Protein AF-A0A4S8P913-F1 (afdb_monomer)

Radius of gyration: 32.89 Å; Cα contacts (8 Å, |Δi|>4): 100; chains: 1; bounding box: 94×76×90 Å

Sequence (212 aa):
MTMKDAIETSTIAFAAIVAIVLVFAAVLGLLSAVETKRRRKARAKKDAEAWTELLGNQLHIAPFSVGDTEAAAALDRARKLHHGAVEKLKTAKKTKQYTRIRTYALAGLHNLNIMRRRLGKAPGPQGPIPFNTATPGKASKRDDNVRDAATGPSTGLPFLPERTKGATRPSRPLHRARRNSAACGFGDSRSKTHIDSHTMIAPQNAGQKPST

pLDDT: mean 73.96, std 21.45, range [34.69, 97.31]

Mean predicted aligned error: 18.95 Å

Organism: NCBI:txid2126555

Secondary structure (DSSP, 8-state):
--HHHHHHHHHHHHHHHHHHHHHHHHHHHHHHHHHHHHHHHHHHHHHHHHHHHHHHHHHHHS-S--SSHHHHHHHHHHHHHHHHHHHHHHH--SHHHHHHHHHHHHHHHHHHHHHHHHTTPPP---PPPTTT---TT---------------------PPPP--------------------------------------------------

Foldseek 3Di:
DDPVVVVVVVVVVVVVVVVVVVVVVVVVVVVVVVVVQVVLQVVLLVQLVVLLVVLVVLLVPDDPADPDPLLRVLNVLLVVLSVVLVVLSVVDDHSVSSVVSNVSSLSSLVSNQVSCVVVVHHRPPSDDGPDDDDDPPDPDDPPPDDDDDDPDDDDDDDDDDDDDDDDDDDDDDDDDDDDDDDDDDDDDDDDDDDDPPPDDDDDDDDDDDDDD

Nearest PDB structures (foldseek):
  7wld-assembly1_S  TM=4.613E-01  e=1.567E+00  Homo sapiens

Structure (mmCIF, N/CA/C/O backbone):
data_AF-A0A4S8P913-F1
#
_entry.id   AF-A0A4S8P913-F1
#
loop_
_atom_site.group_PDB
_atom_site.id
_atom_site.type_symbol
_atom_site.label_atom_id
_atom_site.label_alt_id
_atom_site.label_comp_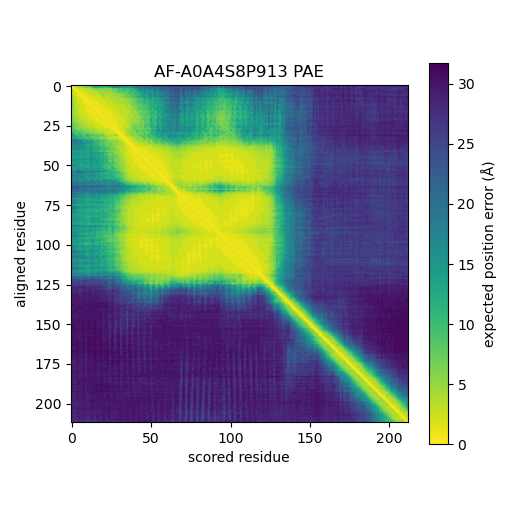id
_atom_site.label_asym_id
_atom_site.label_entity_id
_atom_site.label_seq_id
_atom_site.pdbx_PDB_ins_code
_atom_site.Cartn_x
_atom_site.Cartn_y
_atom_site.Cartn_z
_atom_site.occupancy
_atom_site.B_iso_or_equiv
_atom_site.auth_seq_id
_atom_site.auth_comp_id
_atom_site.auth_asym_id
_atom_site.auth_atom_id
_atom_site.pdbx_PDB_model_num
ATOM 1 N N . MET A 1 1 ? 43.931 -10.991 -55.157 1.00 60.75 1 MET A N 1
ATOM 2 C CA . MET A 1 1 ? 43.493 -10.804 -53.761 1.00 60.75 1 MET A CA 1
ATOM 3 C C . MET A 1 1 ? 44.737 -10.508 -52.953 1.00 60.75 1 MET A C 1
ATOM 5 O O . MET A 1 1 ? 45.583 -11.382 -52.804 1.00 60.75 1 MET A O 1
ATOM 9 N N . THR A 1 2 ? 44.944 -9.240 -52.616 1.00 80.25 2 THR A N 1
ATOM 10 C CA . THR A 1 2 ? 46.166 -8.809 -51.935 1.00 80.25 2 THR A CA 1
ATOM 11 C C . THR A 1 2 ? 45.994 -9.005 -50.432 1.00 80.25 2 THR A C 1
ATOM 13 O O . THR A 1 2 ? 44.882 -8.968 -49.915 1.00 80.25 2 THR A O 1
ATOM 16 N N . MET A 1 3 ? 47.087 -9.236 -49.707 1.00 81.12 3 MET A N 1
ATOM 17 C CA . MET A 1 3 ? 47.057 -9.495 -48.258 1.00 81.12 3 MET A CA 1
ATOM 18 C C . MET A 1 3 ? 46.353 -8.377 -47.457 1.00 81.12 3 MET A C 1
ATOM 20 O O . MET A 1 3 ? 45.844 -8.619 -46.369 1.00 81.12 3 MET A O 1
ATOM 24 N N . LYS A 1 4 ? 46.284 -7.165 -48.023 1.00 81.88 4 LYS A N 1
ATOM 25 C CA . LYS A 1 4 ? 45.601 -5.997 -47.457 1.00 81.88 4 LYS A CA 1
ATOM 26 C C . LYS A 1 4 ? 44.072 -6.134 -47.500 1.00 81.88 4 LYS A C 1
ATOM 28 O O . LYS A 1 4 ? 43.427 -5.872 -46.490 1.00 81.88 4 LYS A O 1
ATOM 33 N N . ASP A 1 5 ? 43.518 -6.673 -48.589 1.00 84.88 5 ASP A N 1
ATOM 34 C CA . ASP A 1 5 ? 42.068 -6.893 -48.750 1.00 84.88 5 ASP A CA 1
ATOM 35 C C . ASP A 1 5 ? 41.519 -7.858 -47.678 1.00 84.88 5 ASP A C 1
ATOM 37 O O . ASP A 1 5 ? 40.399 -7.711 -47.183 1.00 84.88 5 ASP A O 1
ATOM 41 N N . ALA A 1 6 ? 42.329 -8.843 -47.270 1.00 82.88 6 ALA A N 1
ATOM 42 C CA . ALA A 1 6 ? 41.969 -9.806 -46.228 1.00 82.88 6 ALA A CA 1
ATOM 43 C C . ALA A 1 6 ? 41.935 -9.183 -44.814 1.00 82.88 6 ALA A C 1
ATOM 45 O O . ALA A 1 6 ? 41.110 -9.570 -43.979 1.00 82.88 6 ALA A O 1
ATOM 46 N N . ILE A 1 7 ? 42.795 -8.197 -44.537 1.00 87.50 7 ILE A N 1
ATOM 47 C CA . ILE A 1 7 ? 42.838 -7.491 -43.245 1.00 87.50 7 ILE A CA 1
ATOM 48 C C . ILE A 1 7 ? 41.648 -6.528 -43.126 1.00 87.50 7 ILE A C 1
ATOM 50 O O . ILE A 1 7 ? 40.979 -6.486 -42.093 1.00 87.50 7 ILE A O 1
ATOM 54 N N . GLU A 1 8 ? 41.313 -5.806 -44.195 1.00 86.69 8 GLU A N 1
ATOM 55 C CA . GLU A 1 8 ? 40.143 -4.918 -44.207 1.00 86.69 8 GLU A CA 1
ATOM 56 C C . GLU A 1 8 ? 38.834 -5.707 -44.067 1.00 86.69 8 GLU A C 1
ATOM 58 O O . GLU A 1 8 ? 37.976 -5.370 -43.252 1.00 86.69 8 GLU A O 1
ATOM 63 N N . THR A 1 9 ? 38.711 -6.836 -44.767 1.00 91.62 9 THR A N 1
ATOM 64 C CA . THR A 1 9 ? 37.499 -7.665 -44.688 1.00 91.62 9 THR A CA 1
ATOM 65 C C . THR A 1 9 ? 37.305 -8.272 -43.291 1.00 91.62 9 THR A C 1
ATOM 67 O O . THR A 1 9 ? 36.193 -8.270 -42.759 1.00 91.62 9 THR A O 1
ATOM 70 N N . SER A 1 10 ? 38.377 -8.763 -42.658 1.00 89.50 10 SER A N 1
ATOM 71 C CA . SER A 1 10 ? 38.303 -9.363 -41.316 1.00 89.50 10 SER A CA 1
ATOM 72 C C . SER A 1 10 ? 38.026 -8.336 -40.215 1.00 89.50 10 SER A C 1
ATOM 74 O O . SER A 1 10 ? 37.267 -8.628 -39.288 1.00 89.50 10 SER A O 1
ATOM 76 N N . THR A 1 11 ? 38.564 -7.119 -40.331 1.00 93.81 11 THR A N 1
ATOM 77 C CA . THR A 1 11 ? 38.286 -6.034 -39.374 1.00 93.81 11 THR A CA 1
ATOM 78 C C . THR A 1 11 ? 36.842 -5.545 -39.471 1.00 93.81 11 THR A C 1
ATOM 80 O O . THR A 1 11 ? 36.193 -5.390 -38.434 1.00 93.81 11 THR A O 1
ATOM 83 N N . ILE A 1 12 ? 36.294 -5.395 -40.683 1.00 94.50 12 ILE A N 1
ATOM 84 C CA . ILE A 1 12 ? 34.878 -5.045 -40.888 1.00 94.50 12 ILE A CA 1
ATOM 85 C C . ILE A 1 12 ? 33.961 -6.144 -40.336 1.00 94.50 12 ILE A C 1
ATOM 87 O O . ILE A 1 12 ? 33.011 -5.843 -39.610 1.00 94.50 12 ILE A O 1
ATOM 91 N N . ALA A 1 13 ? 34.254 -7.417 -40.621 1.00 93.88 13 ALA A N 1
ATOM 92 C CA . ALA A 1 13 ? 33.458 -8.537 -40.120 1.00 93.88 13 ALA A CA 1
ATOM 93 C C . ALA A 1 13 ? 33.476 -8.614 -38.584 1.00 93.88 13 ALA A C 1
ATOM 95 O O . ALA A 1 13 ? 32.428 -8.776 -37.955 1.00 93.88 13 ALA A O 1
ATOM 96 N N . PHE A 1 14 ? 34.647 -8.439 -37.965 1.00 95.38 14 PHE A N 1
ATOM 97 C CA . PHE A 1 14 ? 34.767 -8.414 -36.510 1.00 95.38 14 PHE A CA 1
ATOM 98 C C . PHE A 1 14 ? 34.000 -7.236 -35.897 1.00 95.38 14 PHE A C 1
ATOM 100 O O . PHE A 1 14 ? 33.229 -7.427 -34.955 1.00 95.38 14 PHE A O 1
ATOM 107 N N . ALA A 1 15 ? 34.143 -6.034 -36.464 1.00 95.38 15 ALA A N 1
ATOM 108 C CA . ALA A 1 15 ? 33.415 -4.852 -36.012 1.00 95.38 15 ALA A CA 1
ATOM 109 C C . ALA A 1 15 ? 31.892 -5.046 -36.106 1.00 95.38 15 ALA A C 1
ATOM 111 O O . ALA A 1 15 ? 31.170 -4.692 -35.171 1.00 95.38 15 ALA A O 1
ATOM 112 N N . ALA A 1 16 ? 31.401 -5.667 -37.183 1.00 96.62 16 ALA A N 1
ATOM 113 C CA . ALA A 1 16 ? 29.984 -5.976 -37.353 1.00 96.62 16 ALA A CA 1
ATOM 114 C C . ALA A 1 16 ? 29.470 -6.949 -36.279 1.00 96.62 16 ALA A C 1
ATOM 116 O O . ALA A 1 16 ? 28.424 -6.705 -35.676 1.00 96.62 16 ALA A O 1
ATOM 117 N N . ILE A 1 17 ? 30.217 -8.018 -35.982 1.00 96.75 17 ILE A N 1
ATOM 118 C CA . ILE A 1 17 ? 29.844 -8.983 -34.936 1.00 96.75 17 ILE A CA 1
ATOM 119 C C . ILE A 1 17 ? 29.807 -8.302 -33.564 1.00 96.75 17 ILE A C 1
ATOM 121 O O . ILE A 1 17 ? 28.828 -8.450 -32.831 1.00 96.75 17 ILE A O 1
ATOM 125 N N . VAL A 1 18 ? 30.832 -7.515 -33.226 1.00 97.00 18 VAL A N 1
ATOM 126 C CA . VAL A 1 18 ? 30.884 -6.782 -31.952 1.00 97.00 18 VAL A CA 1
ATOM 127 C C . VAL A 1 18 ? 29.705 -5.816 -31.834 1.00 97.00 18 VAL A C 1
ATOM 129 O O . VAL A 1 18 ? 29.048 -5.780 -30.793 1.00 97.00 18 VAL A O 1
ATOM 132 N N . ALA A 1 19 ? 29.377 -5.086 -32.902 1.00 96.06 19 ALA A N 1
ATOM 133 C CA . ALA A 1 19 ? 28.226 -4.191 -32.919 1.00 96.06 19 ALA A CA 1
ATOM 134 C C . ALA A 1 19 ? 26.909 -4.944 -32.661 1.00 96.06 19 ALA A C 1
ATOM 136 O O . ALA A 1 19 ? 26.115 -4.518 -31.820 1.00 96.06 19 ALA A O 1
ATOM 137 N N . ILE A 1 20 ? 26.694 -6.094 -33.310 1.00 96.38 20 ILE A N 1
ATOM 138 C CA . ILE A 1 20 ? 25.491 -6.919 -33.111 1.00 96.38 20 ILE A CA 1
ATOM 139 C C . ILE A 1 20 ? 25.394 -7.409 -31.662 1.00 96.38 20 ILE A C 1
ATOM 141 O O . ILE A 1 20 ? 24.328 -7.307 -31.051 1.00 96.38 20 ILE A O 1
ATOM 145 N N . VAL A 1 21 ? 26.495 -7.900 -31.085 1.00 96.50 21 VAL A N 1
ATOM 146 C CA . VAL A 1 21 ? 26.525 -8.381 -29.694 1.00 96.50 21 VAL A CA 1
ATOM 147 C C . VAL A 1 21 ? 26.209 -7.251 -28.713 1.00 96.50 21 VAL A C 1
ATOM 149 O O . VAL A 1 21 ? 25.418 -7.449 -27.789 1.00 96.50 21 VAL A O 1
ATOM 152 N N . LEU A 1 22 ? 26.760 -6.052 -28.927 1.00 95.75 22 LEU A N 1
ATOM 153 C CA . LEU A 1 22 ? 26.475 -4.887 -28.085 1.00 95.75 22 LEU A CA 1
ATOM 154 C C . LEU A 1 22 ? 25.003 -4.467 -28.163 1.00 95.75 22 LEU A C 1
ATOM 156 O O . LEU A 1 22 ? 24.390 -4.189 -27.129 1.00 95.75 22 LEU A O 1
ATOM 160 N N . VAL A 1 23 ? 24.408 -4.480 -29.359 1.00 95.06 23 VAL A N 1
ATOM 161 C CA . VAL A 1 23 ? 22.977 -4.197 -29.538 1.00 95.06 23 VAL A CA 1
ATOM 162 C C . VAL A 1 23 ? 22.124 -5.250 -28.827 1.00 95.06 23 VAL A C 1
ATOM 164 O O . VAL A 1 23 ? 21.222 -4.892 -28.068 1.00 95.06 23 VAL A O 1
ATOM 167 N N . PHE A 1 24 ? 22.431 -6.541 -28.989 1.00 94.00 24 PHE A N 1
ATOM 168 C CA . PHE A 1 24 ? 21.709 -7.617 -28.301 1.00 94.00 24 PHE A CA 1
ATOM 169 C C . PHE A 1 24 ? 21.799 -7.496 -26.777 1.00 94.00 24 PHE A C 1
ATOM 171 O O . PHE A 1 24 ? 20.780 -7.597 -26.090 1.00 94.00 24 PHE A O 1
ATOM 178 N N . ALA A 1 25 ? 22.990 -7.226 -26.238 1.00 91.06 25 ALA A N 1
ATOM 179 C CA . ALA A 1 25 ? 23.190 -7.026 -24.807 1.00 91.06 25 ALA A CA 1
ATOM 180 C C . ALA A 1 25 ? 22.377 -5.831 -24.277 1.00 91.06 25 ALA A C 1
ATOM 182 O O . ALA A 1 25 ? 21.732 -5.937 -23.229 1.00 91.06 25 ALA A O 1
ATOM 183 N N . ALA A 1 26 ? 22.339 -4.718 -25.018 1.00 90.69 26 ALA A N 1
ATOM 184 C CA . ALA A 1 26 ? 21.547 -3.545 -24.657 1.00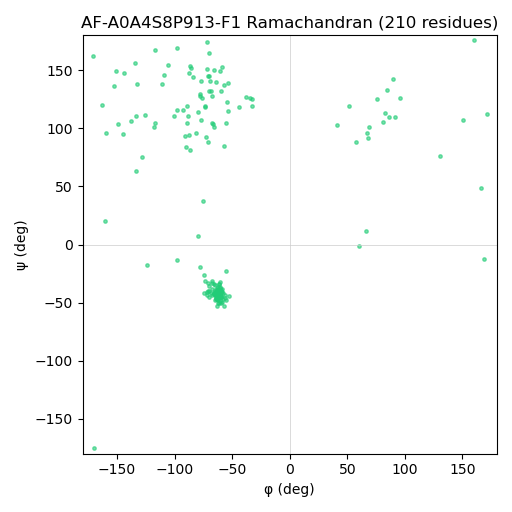 90.69 26 ALA A CA 1
ATOM 185 C C . ALA A 1 26 ? 20.036 -3.845 -24.646 1.00 90.69 26 ALA A C 1
ATOM 187 O O . ALA A 1 26 ? 19.339 -3.484 -23.692 1.00 90.69 26 ALA A O 1
ATOM 188 N N . VAL A 1 27 ? 19.529 -4.555 -25.661 1.00 90.88 27 VAL A N 1
ATOM 189 C CA . VAL A 1 27 ? 18.110 -4.938 -25.758 1.00 90.88 27 VAL A CA 1
ATOM 190 C C . VAL A 1 27 ? 17.718 -5.890 -24.623 1.00 90.88 27 VAL A C 1
ATOM 192 O O . VAL A 1 27 ? 16.724 -5.646 -23.934 1.00 90.88 27 VAL A O 1
ATOM 195 N N . LEU A 1 28 ? 18.514 -6.932 -24.361 1.00 88.25 28 LEU A N 1
ATOM 196 C CA . LEU A 1 28 ? 18.257 -7.888 -23.276 1.00 88.25 28 LEU A CA 1
ATOM 197 C C . LEU A 1 28 ? 18.318 -7.223 -21.892 1.00 88.25 28 LEU A C 1
ATOM 199 O O . LEU A 1 28 ? 17.459 -7.476 -21.039 1.00 88.25 28 LEU A O 1
ATOM 203 N N . GLY A 1 29 ? 19.280 -6.320 -21.680 1.00 84.94 29 GLY A N 1
ATOM 204 C CA . GLY A 1 29 ? 19.381 -5.530 -20.455 1.00 84.94 29 GLY A CA 1
ATOM 205 C C . GLY A 1 29 ? 18.144 -4.658 -20.220 1.00 84.94 29 GLY A C 1
ATOM 206 O O . GLY A 1 29 ? 17.600 -4.626 -19.110 1.00 84.94 29 GLY A O 1
ATOM 207 N N . LEU A 1 30 ? 17.641 -4.003 -21.271 1.00 81.81 30 LEU A N 1
ATOM 208 C CA . LEU A 1 30 ? 16.455 -3.154 -21.182 1.00 81.81 30 LEU A CA 1
ATOM 209 C C . LEU A 1 30 ? 15.181 -3.966 -20.901 1.00 81.81 30 LEU A C 1
ATOM 211 O O . LEU A 1 30 ? 14.396 -3.588 -20.026 1.00 81.81 30 LEU A O 1
ATOM 215 N N . LEU A 1 31 ? 14.997 -5.106 -21.577 1.00 76.75 31 LEU A N 1
ATOM 216 C CA . LEU A 1 31 ? 13.858 -6.003 -21.348 1.00 76.75 31 LEU A CA 1
ATOM 217 C C . LEU A 1 31 ? 13.831 -6.523 -19.900 1.00 76.75 31 LEU A C 1
ATOM 219 O O . LEU A 1 31 ? 12.790 -6.467 -19.237 1.00 76.75 31 LEU A O 1
ATOM 223 N N . SER A 1 32 ? 14.986 -6.928 -19.365 1.00 77.69 32 SER A N 1
ATOM 224 C CA . SER A 1 32 ? 15.119 -7.381 -17.973 1.00 77.69 32 SER A CA 1
ATOM 225 C C . SER A 1 32 ? 14.790 -6.270 -16.959 1.00 77.69 32 SER A C 1
ATOM 227 O O . SER A 1 32 ? 14.058 -6.470 -15.977 1.00 77.69 32 SER A O 1
ATOM 229 N N . ALA A 1 33 ? 15.244 -5.041 -17.220 1.00 72.62 33 ALA A N 1
ATOM 230 C CA . ALA A 1 33 ? 14.952 -3.892 -16.366 1.00 72.62 33 ALA A CA 1
ATOM 231 C C . ALA A 1 33 ? 13.457 -3.513 -16.359 1.00 72.62 33 ALA A C 1
ATOM 233 O O . ALA A 1 33 ? 12.927 -3.072 -15.332 1.00 72.62 33 ALA A O 1
ATOM 234 N N . VAL A 1 34 ? 12.753 -3.682 -17.479 1.00 77.00 34 VAL A N 1
ATOM 235 C CA . VAL A 1 34 ? 11.310 -3.405 -17.569 1.00 77.00 34 VAL A CA 1
ATOM 236 C C . VAL A 1 34 ? 10.501 -4.462 -16.817 1.00 77.00 34 VAL A C 1
ATOM 238 O O . VAL A 1 34 ? 9.602 -4.109 -16.045 1.00 77.00 34 VAL A O 1
ATOM 241 N N . GLU A 1 35 ? 10.845 -5.740 -16.969 1.00 77.12 35 GLU A N 1
ATOM 242 C CA . GLU A 1 35 ? 10.125 -6.847 -16.334 1.00 77.12 35 GLU A CA 1
ATOM 243 C C . GLU A 1 35 ? 10.214 -6.785 -14.801 1.00 77.12 35 GLU A C 1
ATOM 245 O O . GLU A 1 35 ? 9.210 -6.898 -14.087 1.00 77.12 35 GLU A O 1
ATOM 250 N N . THR A 1 36 ? 11.395 -6.478 -14.260 1.00 79.44 36 THR A N 1
ATOM 251 C CA . THR A 1 36 ? 11.572 -6.315 -12.808 1.00 79.44 36 THR A CA 1
ATOM 252 C C . THR A 1 36 ? 10.748 -5.152 -12.244 1.00 79.44 36 THR A C 1
ATOM 254 O O . THR A 1 36 ? 10.155 -5.277 -11.165 1.00 79.44 36 THR A O 1
ATOM 257 N N . LYS A 1 37 ? 10.643 -4.028 -12.968 1.00 78.75 37 LYS A N 1
ATOM 258 C CA . LYS A 1 37 ? 9.814 -2.876 -12.566 1.00 78.75 37 LYS A CA 1
ATOM 259 C C . LYS A 1 37 ? 8.324 -3.220 -12.573 1.00 78.75 37 LYS A C 1
ATOM 261 O O . LYS A 1 37 ? 7.621 -2.866 -11.619 1.00 78.75 37 LYS A O 1
ATOM 266 N N . ARG A 1 38 ? 7.850 -3.942 -13.596 1.00 82.62 38 ARG A N 1
ATOM 267 C CA . ARG A 1 38 ? 6.455 -4.411 -13.694 1.00 82.62 38 ARG A CA 1
ATOM 268 C C . ARG A 1 38 ? 6.095 -5.321 -12.521 1.00 82.62 38 ARG A C 1
ATOM 270 O O . ARG A 1 38 ? 5.117 -5.049 -11.821 1.00 82.62 38 ARG A O 1
ATOM 277 N N . ARG A 1 39 ? 6.942 -6.312 -12.216 1.00 85.94 39 ARG A N 1
ATOM 278 C CA . ARG A 1 39 ? 6.753 -7.224 -11.071 1.00 85.94 39 ARG A CA 1
ATOM 279 C C . ARG A 1 39 ? 6.714 -6.489 -9.732 1.00 85.94 39 ARG A C 1
ATOM 281 O O . ARG A 1 39 ? 5.835 -6.753 -8.914 1.00 85.94 39 ARG A O 1
ATOM 288 N N . ARG A 1 40 ? 7.622 -5.531 -9.504 1.00 84.94 40 ARG A N 1
ATOM 289 C CA . ARG A 1 40 ? 7.644 -4.724 -8.266 1.00 84.94 40 ARG A CA 1
ATOM 290 C C . ARG A 1 40 ? 6.366 -3.905 -8.090 1.00 84.94 40 ARG A C 1
ATOM 292 O O . ARG A 1 40 ? 5.836 -3.846 -6.984 1.00 84.94 40 ARG A O 1
ATOM 299 N N . LYS A 1 41 ? 5.860 -3.294 -9.167 1.00 89.31 41 LYS A N 1
ATOM 300 C CA . LYS A 1 41 ? 4.596 -2.543 -9.133 1.00 89.31 41 LYS A CA 1
ATOM 301 C C . LYS A 1 41 ? 3.413 -3.457 -8.810 1.00 89.31 41 LYS A C 1
ATOM 303 O O . LYS A 1 41 ? 2.613 -3.105 -7.950 1.00 89.31 41 LYS A O 1
ATOM 308 N N . ALA A 1 42 ? 3.323 -4.615 -9.465 1.00 88.94 42 ALA A N 1
ATOM 309 C CA . ALA A 1 42 ? 2.238 -5.570 -9.246 1.00 88.94 42 ALA A CA 1
ATOM 310 C C . ALA A 1 42 ? 2.204 -6.086 -7.799 1.00 88.94 42 ALA A C 1
ATOM 312 O O . ALA A 1 42 ? 1.141 -6.101 -7.186 1.00 88.94 42 ALA A O 1
ATOM 313 N N . ARG A 1 43 ? 3.368 -6.429 -7.227 1.00 89.56 43 ARG A N 1
ATOM 314 C CA . ARG A 1 43 ? 3.481 -6.840 -5.817 1.00 89.56 43 ARG A CA 1
ATOM 315 C C . ARG A 1 43 ? 3.044 -5.730 -4.865 1.00 89.56 43 ARG A C 1
ATOM 317 O O . ARG A 1 43 ? 2.176 -5.953 -4.038 1.00 89.56 43 ARG A O 1
ATOM 324 N N . ALA A 1 44 ? 3.564 -4.513 -5.044 1.00 91.75 44 ALA A N 1
ATOM 325 C CA . ALA A 1 44 ? 3.202 -3.389 -4.182 1.00 91.75 44 ALA A CA 1
ATOM 326 C C . ALA A 1 44 ? 1.699 -3.066 -4.224 1.00 91.75 44 ALA A C 1
ATOM 328 O O . ALA A 1 44 ? 1.128 -2.723 -3.193 1.00 91.75 44 ALA A O 1
ATOM 329 N N . LYS A 1 45 ? 1.065 -3.182 -5.400 1.00 93.31 45 LYS A N 1
ATOM 330 C CA . LYS A 1 45 ? -0.384 -3.012 -5.554 1.00 93.31 45 LYS A CA 1
ATOM 331 C C . LYS A 1 45 ? -1.157 -4.076 -4.765 1.00 93.31 45 LYS A C 1
ATOM 333 O O . LYS A 1 45 ? -1.975 -3.701 -3.935 1.00 93.31 45 LYS A O 1
ATOM 338 N N . LYS A 1 46 ? -0.843 -5.362 -4.975 1.00 94.00 46 LYS A N 1
ATOM 339 C CA . LYS A 1 46 ? -1.488 -6.477 -4.258 1.00 94.00 46 LYS A CA 1
ATOM 340 C C . LYS A 1 46 ? -1.314 -6.369 -2.744 1.00 94.00 46 LYS A C 1
ATOM 342 O O . LYS A 1 46 ? -2.262 -6.593 -2.006 1.00 94.00 46 LYS A O 1
ATOM 347 N N . ASP A 1 47 ? -0.126 -5.977 -2.285 1.00 91.00 47 ASP A N 1
ATOM 348 C CA . ASP A 1 47 ? 0.121 -5.764 -0.859 1.00 91.00 47 ASP A CA 1
ATOM 349 C C . ASP A 1 47 ? -0.773 -4.648 -0.311 1.00 91.00 47 ASP A C 1
ATOM 351 O O . ASP A 1 47 ? -1.384 -4.810 0.740 1.00 91.00 47 ASP A O 1
ATOM 355 N N . ALA A 1 48 ? -0.843 -3.506 -1.002 1.00 94.56 48 ALA A N 1
ATOM 356 C CA . ALA A 1 48 ? -1.675 -2.385 -0.576 1.00 94.56 48 ALA A CA 1
ATOM 357 C C . ALA A 1 48 ? -3.161 -2.772 -0.517 1.00 94.56 48 ALA A C 1
ATOM 359 O O . ALA A 1 48 ? -3.809 -2.470 0.478 1.00 94.56 48 ALA A O 1
ATOM 360 N N . GLU A 1 49 ? -3.661 -3.483 -1.531 1.00 94.94 49 GLU A N 1
ATOM 361 C CA . GLU A 1 49 ? -5.024 -4.033 -1.565 1.00 94.94 49 GLU A CA 1
ATOM 362 C C . GLU A 1 49 ? -5.286 -4.950 -0.367 1.00 94.94 49 GLU A C 1
ATOM 364 O O . GLU A 1 49 ? -6.209 -4.690 0.402 1.00 94.94 49 GLU A O 1
ATOM 369 N N . ALA A 1 50 ? -4.418 -5.941 -0.140 1.00 94.00 50 ALA A N 1
ATOM 370 C CA . ALA A 1 50 ? -4.562 -6.895 0.956 1.00 94.00 50 ALA A CA 1
ATOM 371 C C . ALA A 1 50 ? -4.566 -6.218 2.338 1.00 94.00 50 ALA A C 1
ATOM 373 O O . ALA A 1 50 ? -5.349 -6.588 3.210 1.00 94.00 50 ALA A O 1
ATOM 374 N N . TRP A 1 51 ? -3.722 -5.201 2.558 1.00 92.50 51 TRP A N 1
ATOM 375 C CA . TRP A 1 51 ? -3.719 -4.458 3.826 1.00 92.50 51 TRP A CA 1
ATOM 376 C C . TRP A 1 51 ? -4.948 -3.585 4.014 1.00 92.50 51 TRP A C 1
ATOM 378 O O . TRP A 1 51 ? -5.442 -3.467 5.136 1.00 92.50 51 TRP A O 1
ATOM 388 N N . THR A 1 52 ? -5.409 -2.931 2.949 1.00 95.56 52 THR A N 1
ATOM 389 C CA . THR A 1 52 ? -6.610 -2.101 3.007 1.00 95.56 52 THR A CA 1
ATOM 390 C C . THR A 1 52 ? -7.840 -2.962 3.273 1.00 95.56 52 THR A C 1
ATOM 392 O O . THR A 1 52 ? -8.627 -2.611 4.146 1.00 95.56 52 THR A O 1
ATOM 395 N N . GLU A 1 53 ? -7.958 -4.117 2.617 1.00 94.94 53 GLU A N 1
ATOM 396 C CA . GLU A 1 53 ? -9.027 -5.088 2.861 1.00 94.94 53 GLU A CA 1
ATOM 397 C C . GLU A 1 53 ? -8.960 -5.665 4.279 1.00 94.94 53 GLU A C 1
ATOM 399 O O . GLU A 1 53 ? -9.962 -5.665 4.991 1.00 94.94 53 GLU A O 1
ATOM 404 N N . LEU A 1 54 ? -7.769 -6.064 4.747 1.00 94.00 54 LEU A N 1
ATOM 405 C CA . LEU A 1 54 ? -7.585 -6.519 6.125 1.00 94.00 54 LEU A CA 1
ATOM 406 C C . LEU A 1 54 ? -8.042 -5.451 7.124 1.00 94.00 54 LEU A C 1
ATOM 408 O O . LEU A 1 54 ? -8.759 -5.769 8.070 1.00 94.00 54 LEU A O 1
ATOM 412 N N . LEU A 1 55 ? -7.652 -4.188 6.925 1.00 94.19 55 LEU A N 1
ATOM 413 C CA . LEU A 1 55 ? -8.097 -3.089 7.779 1.00 94.19 55 LEU A CA 1
ATOM 414 C C . LEU A 1 55 ? -9.623 -2.924 7.727 1.00 94.19 55 LEU A C 1
ATOM 416 O O . LEU A 1 55 ? -10.239 -2.782 8.780 1.00 94.19 55 LEU A O 1
ATOM 420 N N . GLY A 1 56 ? -10.229 -2.982 6.539 1.00 94.94 56 GLY A N 1
ATOM 421 C CA . GLY A 1 56 ? -11.681 -2.921 6.358 1.00 94.94 56 GLY A CA 1
ATOM 422 C C . GLY A 1 56 ? -12.415 -4.035 7.110 1.00 94.94 56 GLY A C 1
ATOM 423 O O . GLY A 1 56 ? -13.336 -3.757 7.877 1.00 94.94 56 GLY A O 1
ATOM 424 N N . ASN A 1 57 ? -11.940 -5.275 6.995 1.00 94.25 57 ASN A N 1
ATOM 425 C CA . ASN A 1 57 ? -12.506 -6.433 7.693 1.00 94.25 57 ASN A CA 1
ATOM 426 C C . ASN A 1 57 ? -12.392 -6.281 9.217 1.00 94.25 57 ASN A C 1
ATOM 428 O O . ASN A 1 57 ? -13.335 -6.560 9.955 1.00 94.25 57 ASN A O 1
ATOM 432 N N . GLN A 1 58 ? -11.255 -5.781 9.710 1.00 92.94 58 GLN A N 1
ATOM 433 C CA . GLN A 1 58 ? -11.058 -5.519 11.138 1.00 92.94 58 GLN A CA 1
ATOM 434 C C . GLN A 1 58 ? -11.943 -4.372 11.649 1.00 92.94 58 GLN A C 1
ATOM 436 O O . GLN A 1 58 ? -12.382 -4.415 12.797 1.00 92.94 58 GLN A O 1
ATOM 441 N N . LEU A 1 59 ? -12.216 -3.369 10.808 1.00 93.81 59 LEU A N 1
ATOM 442 C CA . LEU A 1 59 ? -13.157 -2.287 11.101 1.00 93.81 59 LEU A CA 1
ATOM 443 C C . LEU A 1 59 ? -14.600 -2.785 11.166 1.00 93.81 59 LEU A C 1
ATOM 445 O O . LEU A 1 59 ? -15.351 -2.314 12.010 1.00 93.81 59 LEU A O 1
ATOM 449 N N . HIS A 1 60 ? -14.975 -3.723 10.297 1.00 92.00 60 HIS A N 1
ATOM 450 C CA . HIS A 1 60 ? -16.319 -4.295 10.270 1.00 92.00 60 HIS A CA 1
ATOM 451 C C . HIS A 1 60 ? -16.636 -5.094 11.544 1.00 92.00 60 HIS A C 1
ATOM 453 O O . HIS A 1 60 ? -17.753 -5.048 12.042 1.00 92.00 60 HIS A O 1
ATOM 459 N N . ILE A 1 61 ? -15.633 -5.776 12.108 1.00 88.88 61 ILE A N 1
ATOM 460 C CA . ILE A 1 61 ? -15.754 -6.519 13.376 1.00 88.88 61 ILE A CA 1
ATOM 461 C C . ILE A 1 61 ? -15.696 -5.573 14.596 1.00 88.88 61 ILE A C 1
ATOM 463 O O . ILE A 1 61 ? -16.081 -5.946 15.706 1.00 88.88 61 ILE A O 1
ATOM 467 N N . ALA A 1 62 ? -15.172 -4.355 14.433 1.00 87.38 62 ALA A N 1
ATOM 468 C CA . ALA A 1 62 ? -15.075 -3.395 15.525 1.00 87.38 62 ALA A CA 1
ATOM 469 C C . ALA A 1 62 ? -16.467 -2.850 15.906 1.00 87.38 62 ALA A C 1
ATOM 471 O O . ALA A 1 62 ? -17.315 -2.654 15.035 1.00 87.38 62 ALA A O 1
ATOM 472 N N . PRO A 1 63 ? -16.711 -2.567 17.198 1.00 85.94 63 PRO A N 1
ATOM 473 C CA . PRO A 1 63 ? -17.976 -1.982 17.629 1.00 85.94 63 PRO A CA 1
ATOM 474 C C . PRO A 1 63 ? -18.204 -0.616 16.964 1.00 85.94 63 PRO A C 1
ATOM 476 O O . PRO A 1 63 ? -17.256 0.117 16.672 1.00 85.94 63 PRO A O 1
ATOM 479 N N . PHE A 1 64 ? -19.468 -0.258 16.726 1.00 82.88 64 PHE A N 1
ATOM 480 C CA . PHE A 1 64 ? -19.808 1.002 16.060 1.00 82.88 64 PHE A CA 1
ATOM 481 C C . PHE A 1 64 ? -19.409 2.232 16.893 1.00 82.88 64 PHE A C 1
ATOM 483 O O . PHE A 1 64 ? -18.882 3.203 16.339 1.00 82.88 64 PHE A O 1
ATOM 490 N N . SER A 1 65 ? -19.589 2.153 18.212 1.00 84.06 65 SER A N 1
ATOM 491 C CA . SER A 1 65 ? -19.188 3.157 19.197 1.00 84.06 65 SER A CA 1
ATOM 492 C C . SER A 1 65 ? -18.506 2.495 20.396 1.00 84.06 65 SER A C 1
ATOM 494 O O . SER A 1 65 ? -18.682 1.305 20.665 1.00 84.06 65 SER A O 1
ATOM 496 N N . VAL A 1 66 ? -17.684 3.270 21.101 1.00 88.25 66 VAL A N 1
ATOM 497 C CA . VAL A 1 66 ? -16.938 2.829 22.281 1.00 88.25 66 VAL A CA 1
ATOM 498 C C . VAL A 1 66 ? -17.121 3.881 23.373 1.00 88.25 66 VAL A C 1
ATOM 500 O O . VAL A 1 66 ? -17.099 5.068 23.065 1.00 88.25 66 VAL A O 1
ATOM 503 N N . GLY A 1 67 ? -17.326 3.456 24.624 1.00 87.81 67 GLY A N 1
ATOM 504 C CA . GLY A 1 67 ? -17.542 4.373 25.754 1.00 87.81 67 GLY A CA 1
ATOM 505 C C . GLY A 1 67 ? -16.278 5.098 26.233 1.00 87.81 67 GLY A C 1
ATOM 506 O O . GLY A 1 67 ? -16.367 6.198 26.764 1.00 87.81 67 GLY A O 1
ATOM 507 N N . ASP A 1 68 ? -15.100 4.508 26.022 1.00 91.88 68 ASP A N 1
ATOM 508 C CA . ASP A 1 68 ? -13.807 5.137 26.311 1.00 91.88 68 ASP A CA 1
ATOM 509 C C . ASP A 1 68 ? -13.471 6.178 25.225 1.00 91.88 68 ASP A C 1
ATOM 511 O O . ASP A 1 68 ? -13.461 5.869 24.028 1.00 91.88 68 ASP A O 1
ATOM 515 N N . THR A 1 69 ? -13.190 7.412 25.653 1.00 93.31 69 THR A N 1
ATOM 516 C CA . THR A 1 69 ? -12.911 8.562 24.783 1.00 93.31 69 THR A CA 1
ATOM 517 C C . THR A 1 69 ? -11.650 8.374 23.938 1.00 93.31 69 THR A C 1
ATOM 519 O O . THR A 1 69 ? -11.646 8.716 22.752 1.00 93.31 69 THR A O 1
ATOM 522 N N . GLU A 1 70 ? -10.589 7.782 24.492 1.00 91.94 70 GLU A N 1
ATOM 523 C CA . GLU A 1 70 ? -9.364 7.499 23.747 1.00 91.94 70 GLU A CA 1
ATOM 524 C C . GLU A 1 70 ? -9.568 6.356 22.754 1.00 91.94 70 GLU A C 1
ATOM 526 O O . GLU A 1 70 ? -9.087 6.416 21.616 1.00 91.94 70 GLU A O 1
ATOM 531 N N . ALA A 1 71 ? -10.298 5.316 23.162 1.00 92.31 71 ALA A N 1
ATOM 532 C CA . ALA A 1 71 ? -10.607 4.187 22.292 1.00 92.31 71 ALA A CA 1
ATOM 533 C C . ALA A 1 71 ? -11.497 4.618 21.113 1.00 92.31 71 ALA A C 1
ATOM 535 O O . ALA A 1 71 ? -11.244 4.217 19.972 1.00 92.31 71 ALA A O 1
ATOM 536 N N . ALA A 1 72 ? -12.484 5.483 21.361 1.00 94.44 72 ALA A N 1
ATOM 537 C CA . ALA A 1 72 ? -13.320 6.086 20.328 1.00 94.44 72 ALA A CA 1
ATOM 538 C C . ALA A 1 72 ? -12.494 6.946 19.356 1.00 94.44 72 ALA A C 1
ATOM 540 O O . ALA A 1 72 ? -12.630 6.804 18.138 1.00 94.44 72 ALA A O 1
ATOM 541 N N . ALA A 1 73 ? -11.574 7.772 19.868 1.00 94.94 73 ALA A N 1
ATOM 542 C CA . ALA A 1 73 ? -10.678 8.574 19.035 1.00 94.94 73 ALA A CA 1
ATOM 543 C C . ALA A 1 73 ? -9.749 7.704 18.169 1.00 94.94 73 ALA A C 1
ATOM 545 O O . ALA A 1 73 ? -9.516 8.010 16.997 1.00 94.94 73 ALA A O 1
ATOM 546 N N . ALA A 1 74 ? -9.228 6.600 18.713 1.00 94.75 74 ALA A N 1
ATOM 547 C CA . ALA A 1 74 ? -8.409 5.656 17.959 1.00 94.75 74 ALA A CA 1
ATOM 548 C C . ALA A 1 74 ? -9.214 4.964 16.842 1.00 94.75 74 ALA A C 1
ATOM 550 O O . ALA A 1 74 ? -8.730 4.842 15.713 1.00 94.75 74 ALA A O 1
ATOM 551 N N . LEU A 1 75 ? -10.459 4.568 17.120 1.00 95.31 75 LEU A N 1
ATOM 552 C CA . LEU A 1 75 ? -11.358 3.983 16.125 1.00 95.31 75 LEU A CA 1
ATOM 553 C C . LEU A 1 75 ? -11.687 4.969 14.991 1.00 95.31 75 LEU A C 1
ATOM 555 O O . LEU A 1 75 ? -11.629 4.596 13.818 1.00 95.31 75 LEU A O 1
ATOM 559 N N . ASP A 1 76 ? -11.965 6.231 15.318 1.00 95.75 76 ASP A N 1
ATOM 560 C CA . ASP A 1 76 ? -12.206 7.283 14.324 1.00 95.75 76 ASP A CA 1
ATOM 561 C C . ASP A 1 76 ? -10.972 7.534 13.439 1.00 95.75 76 ASP A C 1
ATOM 563 O O . ASP A 1 76 ? -11.066 7.552 12.208 1.00 95.75 76 ASP A O 1
ATOM 567 N N . ARG A 1 77 ? -9.774 7.614 14.037 1.00 95.56 77 ARG A N 1
ATOM 568 C CA . ARG A 1 77 ? -8.514 7.704 13.276 1.00 95.56 77 ARG A CA 1
ATOM 569 C C . ARG A 1 77 ? -8.330 6.511 12.340 1.00 95.56 77 ARG A C 1
ATOM 571 O O . ARG A 1 77 ? -7.927 6.700 11.192 1.00 95.56 77 ARG A O 1
ATOM 578 N N . ALA A 1 78 ? -8.641 5.295 12.795 1.00 95.88 78 ALA A N 1
ATOM 579 C CA . ALA A 1 78 ? -8.558 4.098 11.961 1.00 95.88 78 ALA A CA 1
ATOM 580 C C . ALA A 1 78 ? -9.527 4.158 10.765 1.00 95.88 78 ALA A C 1
ATOM 582 O O . ALA A 1 78 ? -9.127 3.832 9.647 1.00 95.88 78 ALA A O 1
ATOM 583 N N . ARG A 1 79 ? -10.760 4.649 10.967 1.00 96.19 79 ARG A N 1
ATOM 584 C CA . ARG A 1 79 ? -11.754 4.882 9.898 1.00 96.19 79 ARG A CA 1
ATOM 585 C C . ARG A 1 79 ? -11.283 5.911 8.879 1.00 96.19 79 ARG A C 1
ATOM 587 O O . ARG A 1 79 ? -11.325 5.633 7.681 1.00 96.19 79 ARG A O 1
ATOM 594 N N . LYS A 1 80 ? -10.759 7.049 9.338 1.00 96.94 80 LYS A N 1
ATOM 595 C CA . LYS A 1 80 ? -10.190 8.092 8.468 1.00 96.94 80 LYS A CA 1
ATOM 596 C C . LYS A 1 80 ? -9.030 7.560 7.627 1.00 96.94 80 LYS A C 1
ATOM 598 O O . LYS A 1 80 ? -8.986 7.789 6.420 1.00 96.94 80 LYS A O 1
ATOM 603 N N . LEU A 1 81 ? -8.121 6.802 8.243 1.00 96.06 81 LEU A N 1
ATOM 604 C CA . LEU A 1 81 ? -6.995 6.179 7.543 1.00 96.06 81 LEU A CA 1
ATOM 605 C C . LEU A 1 81 ? -7.451 5.126 6.528 1.00 96.06 81 LEU A C 1
ATOM 607 O O . LEU A 1 81 ? -6.905 5.090 5.429 1.00 96.06 81 LEU A O 1
ATOM 611 N N . HIS A 1 82 ? -8.454 4.305 6.859 1.00 97.00 82 HIS A N 1
ATOM 612 C CA . HIS A 1 82 ? -9.032 3.336 5.925 1.00 97.00 82 HIS A CA 1
ATOM 613 C C . HIS A 1 82 ? -9.667 4.032 4.716 1.00 97.00 82 HIS A C 1
ATOM 615 O O . HIS A 1 82 ? -9.341 3.702 3.578 1.00 97.00 82 HIS A O 1
ATOM 621 N N . HIS A 1 83 ? -10.518 5.031 4.952 1.00 96.75 83 HIS A N 1
ATOM 622 C CA . HIS A 1 83 ? -11.167 5.784 3.883 1.00 96.75 83 HIS A CA 1
ATOM 623 C C . HIS A 1 83 ? -10.136 6.458 2.967 1.00 96.75 83 HIS A C 1
ATOM 625 O O . HIS A 1 83 ? -10.142 6.231 1.757 1.00 96.75 83 HIS A O 1
ATOM 631 N N . GLY A 1 84 ? -9.162 7.165 3.550 1.00 96.62 84 GLY A N 1
ATOM 632 C CA . GLY A 1 84 ? -8.066 7.765 2.791 1.00 96.62 84 GLY A CA 1
ATOM 633 C C . GLY A 1 84 ? -7.237 6.728 2.026 1.00 96.62 84 GLY A C 1
ATOM 634 O O . GLY A 1 84 ? -6.864 6.958 0.878 1.00 96.62 84 GLY A O 1
ATOM 635 N N . ALA A 1 85 ? -6.972 5.556 2.609 1.00 96.44 85 ALA A N 1
ATOM 636 C CA . ALA A 1 85 ? -6.272 4.474 1.922 1.00 96.44 85 ALA A CA 1
ATOM 637 C C . ALA A 1 85 ? -7.053 3.974 0.693 1.00 96.44 85 ALA A C 1
ATOM 639 O O . ALA A 1 85 ? -6.460 3.857 -0.379 1.00 96.44 85 ALA A O 1
ATOM 640 N N . VAL A 1 86 ? -8.367 3.754 0.817 1.00 96.94 86 VAL A N 1
ATOM 641 C CA . VAL A 1 86 ? -9.247 3.315 -0.283 1.00 96.94 86 VAL A CA 1
ATOM 642 C C . VAL A 1 86 ? -9.289 4.346 -1.414 1.00 96.94 86 VAL A C 1
ATOM 644 O O . VAL A 1 86 ? -9.146 3.990 -2.585 1.00 96.94 86 VAL A O 1
ATOM 647 N N . GLU A 1 87 ? -9.432 5.631 -1.095 1.00 97.31 87 GLU A N 1
ATOM 648 C CA . GLU A 1 87 ? -9.444 6.697 -2.104 1.00 97.31 87 GLU A CA 1
ATOM 649 C C . GLU A 1 87 ? -8.112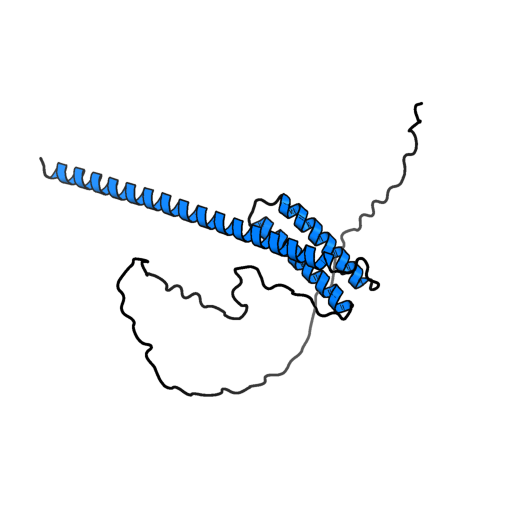 6.808 -2.854 1.00 97.31 87 GLU A C 1
ATOM 651 O O . GLU A 1 87 ? -8.064 6.899 -4.088 1.00 97.31 87 GLU A O 1
ATOM 656 N N . LYS A 1 88 ? -6.995 6.764 -2.119 1.00 96.25 88 LYS A N 1
ATOM 657 C CA . LYS A 1 88 ? -5.661 6.807 -2.729 1.00 96.25 88 LYS A CA 1
ATOM 658 C C . LYS A 1 88 ? -5.378 5.543 -3.540 1.00 96.25 88 LYS A C 1
ATOM 660 O O . LYS A 1 88 ? -4.695 5.637 -4.556 1.00 96.25 88 LYS A O 1
ATOM 665 N N . LEU A 1 89 ? -5.916 4.386 -3.152 1.00 96.19 89 LEU A N 1
ATOM 666 C CA . LEU A 1 89 ? -5.758 3.131 -3.887 1.00 96.19 89 LEU A CA 1
ATOM 667 C C . LEU A 1 89 ? -6.375 3.194 -5.286 1.00 96.19 89 LEU A C 1
ATOM 669 O O . LEU A 1 89 ? -5.725 2.780 -6.246 1.00 96.19 89 LEU A O 1
ATOM 673 N N . LYS A 1 90 ? -7.563 3.800 -5.419 1.00 96.06 90 LYS A N 1
ATOM 674 C CA . LYS A 1 90 ? -8.241 3.995 -6.714 1.00 96.06 90 LYS A CA 1
ATOM 675 C C . LYS A 1 90 ? -7.434 4.865 -7.685 1.00 96.06 90 LYS A C 1
ATOM 677 O O . LYS A 1 90 ? -7.465 4.643 -8.891 1.00 96.06 90 LYS A O 1
ATOM 682 N N . THR A 1 91 ? -6.695 5.848 -7.170 1.00 96.38 91 THR A N 1
ATOM 683 C CA . THR A 1 91 ? -5.951 6.831 -7.983 1.00 96.38 91 THR A CA 1
ATOM 684 C C . THR A 1 91 ? -4.464 6.502 -8.153 1.00 96.38 91 THR A C 1
ATOM 686 O O . THR A 1 91 ? -3.785 7.085 -9.005 1.00 96.38 91 THR A O 1
ATOM 689 N N . ALA A 1 92 ? -3.926 5.565 -7.369 1.00 95.81 92 ALA A N 1
ATOM 690 C 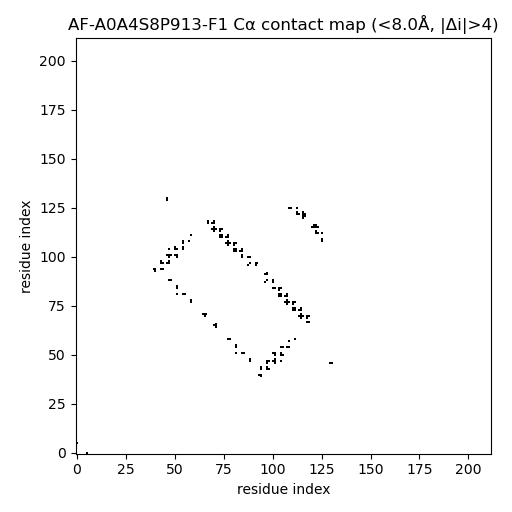CA . ALA A 1 92 ? -2.510 5.230 -7.380 1.00 95.81 92 ALA A CA 1
ATOM 691 C C . ALA A 1 92 ? -2.078 4.544 -8.684 1.00 95.81 92 ALA A C 1
ATOM 693 O O . ALA A 1 92 ? -2.672 3.570 -9.141 1.00 95.81 92 ALA A O 1
ATOM 694 N N . LYS A 1 93 ? -0.968 5.025 -9.259 1.00 93.62 93 LYS A N 1
ATOM 695 C CA . LYS A 1 93 ? -0.344 4.472 -10.478 1.00 93.62 93 LYS A CA 1
ATOM 696 C C . LYS A 1 93 ? 1.126 4.089 -10.282 1.00 93.62 93 LYS A C 1
ATOM 698 O O . LYS A 1 93 ? 1.675 3.339 -11.097 1.00 93.62 93 LYS A O 1
ATOM 703 N N . LYS A 1 94 ? 1.776 4.597 -9.228 1.00 93.38 94 LYS A N 1
ATOM 704 C CA . LYS A 1 94 ? 3.216 4.435 -8.956 1.00 93.38 94 LYS A CA 1
ATOM 705 C C . LYS A 1 94 ? 3.462 3.515 -7.759 1.00 93.38 94 LYS A C 1
ATOM 707 O O . LYS A 1 94 ? 2.756 3.594 -6.761 1.00 93.38 94 LYS A O 1
ATOM 712 N N . THR A 1 95 ? 4.547 2.738 -7.796 1.00 92.38 95 THR A N 1
ATOM 713 C CA . THR A 1 95 ? 4.954 1.835 -6.698 1.00 92.38 95 THR A CA 1
ATOM 714 C C . THR A 1 95 ? 5.043 2.550 -5.347 1.00 92.38 95 THR A C 1
ATOM 716 O O . THR A 1 95 ? 4.488 2.069 -4.368 1.00 92.38 95 THR A O 1
ATOM 719 N N . LYS A 1 96 ? 5.649 3.749 -5.299 1.00 92.12 96 LYS A N 1
ATOM 720 C CA . LYS A 1 96 ? 5.748 4.551 -4.064 1.00 92.12 96 LYS A CA 1
ATOM 721 C C . LYS A 1 96 ? 4.380 4.930 -3.479 1.00 92.12 96 LYS A C 1
ATOM 723 O O . LYS A 1 96 ? 4.261 5.045 -2.265 1.00 92.12 96 LYS A O 1
ATOM 728 N N . GLN A 1 97 ? 3.360 5.135 -4.318 1.00 95.56 97 GLN A N 1
ATOM 729 C CA . GLN A 1 97 ? 2.008 5.458 -3.851 1.00 95.56 97 GLN A CA 1
ATOM 730 C C . GLN A 1 97 ? 1.373 4.240 -3.174 1.00 95.56 97 GLN A C 1
ATOM 732 O O . GLN A 1 97 ? 0.876 4.379 -2.062 1.00 95.56 97 GLN A O 1
ATOM 737 N N . TYR A 1 98 ? 1.487 3.047 -3.770 1.00 95.75 98 TYR A N 1
ATOM 738 C CA . TYR A 1 98 ? 1.026 1.803 -3.141 1.00 95.75 98 TYR A CA 1
ATOM 739 C C . TYR A 1 98 ? 1.725 1.533 -1.805 1.00 95.75 98 TYR A C 1
ATOM 741 O O . TYR A 1 98 ? 1.072 1.182 -0.828 1.00 95.75 98 TYR A O 1
ATOM 749 N N . THR A 1 99 ? 3.034 1.790 -1.713 1.00 93.12 99 THR A N 1
ATOM 750 C CA . THR A 1 99 ? 3.755 1.678 -0.436 1.00 93.12 99 THR A CA 1
ATOM 751 C C . THR A 1 99 ? 3.202 2.634 0.625 1.00 93.12 99 THR A C 1
ATOM 753 O O . THR A 1 99 ? 3.015 2.214 1.762 1.00 93.12 99 THR A O 1
ATOM 756 N N . ARG A 1 100 ? 2.886 3.889 0.271 1.00 94.88 100 ARG A N 1
ATOM 757 C CA . ARG A 1 100 ? 2.268 4.848 1.209 1.00 94.88 100 ARG A CA 1
ATOM 758 C C . ARG A 1 100 ? 0.879 4.400 1.663 1.00 94.88 100 ARG A C 1
ATOM 760 O O . ARG A 1 100 ? 0.579 4.496 2.846 1.00 94.88 100 ARG A O 1
ATOM 767 N N . ILE A 1 101 ? 0.062 3.881 0.746 1.00 96.44 101 ILE A N 1
ATOM 768 C CA . ILE A 1 101 ? -1.276 3.357 1.063 1.00 96.44 101 ILE A CA 1
ATOM 769 C C . ILE A 1 101 ? -1.175 2.206 2.061 1.00 96.44 101 ILE A C 1
ATOM 771 O O . ILE A 1 101 ? -1.862 2.202 3.079 1.00 96.44 101 ILE A O 1
ATOM 775 N N . ARG A 1 102 ? -0.240 1.282 1.824 1.00 94.56 102 ARG A N 1
ATOM 776 C CA . ARG A 1 102 ? 0.077 0.217 2.772 1.00 94.56 102 ARG A CA 1
ATOM 777 C C . ARG A 1 102 ? 0.466 0.771 4.150 1.00 94.56 102 ARG A C 1
ATOM 779 O O . ARG A 1 102 ? 0.002 0.250 5.160 1.00 94.56 102 ARG A O 1
ATOM 786 N N . THR A 1 103 ? 1.286 1.821 4.217 1.00 93.81 103 THR A N 1
ATOM 787 C CA . THR A 1 103 ? 1.639 2.467 5.494 1.00 93.81 103 THR A CA 1
ATOM 788 C C . THR A 1 103 ? 0.412 3.050 6.203 1.00 93.81 103 THR A C 1
ATOM 790 O O . THR A 1 103 ? 0.297 2.897 7.416 1.00 93.81 103 THR A O 1
ATOM 793 N N . TYR A 1 104 ? -0.530 3.657 5.475 1.00 94.81 104 TYR A N 1
ATOM 794 C CA . TYR A 1 104 ? -1.785 4.152 6.059 1.00 94.81 104 TYR A CA 1
ATOM 795 C C . TYR A 1 104 ? -2.654 3.027 6.612 1.00 94.81 104 TYR A C 1
ATOM 797 O O . TYR A 1 104 ? -3.162 3.145 7.727 1.00 94.81 104 TYR A O 1
ATOM 805 N N . ALA A 1 105 ? -2.766 1.914 5.886 1.00 95.31 105 ALA A N 1
ATOM 806 C CA . ALA A 1 105 ? -3.504 0.752 6.363 1.00 95.31 105 ALA A CA 1
ATOM 807 C C . ALA A 1 105 ? -2.890 0.182 7.658 1.00 95.31 105 ALA A C 1
ATOM 809 O O . ALA A 1 105 ? -3.599 -0.050 8.637 1.00 95.31 105 ALA A O 1
ATOM 810 N N . LEU A 1 106 ? -1.560 0.051 7.713 1.00 94.12 106 LEU A N 1
ATOM 811 C CA . LEU A 1 106 ? -0.846 -0.394 8.916 1.00 94.12 106 LEU A CA 1
ATOM 812 C C . LEU A 1 106 ? -1.029 0.563 10.103 1.00 94.12 106 LEU A C 1
ATOM 814 O O . LEU A 1 106 ? -1.224 0.109 11.230 1.00 94.12 106 LEU A O 1
ATOM 818 N N . ALA A 1 107 ? -1.013 1.877 9.863 1.00 94.50 107 ALA A N 1
ATOM 819 C CA . ALA A 1 107 ? -1.309 2.866 10.895 1.00 94.50 107 ALA A CA 1
ATOM 820 C C . ALA A 1 107 ? -2.757 2.738 11.408 1.00 94.50 107 ALA A C 1
ATOM 822 O O . ALA A 1 107 ? -2.996 2.853 12.609 1.00 94.50 107 ALA A O 1
ATOM 823 N N . GLY A 1 108 ? -3.724 2.436 10.535 1.00 95.00 108 GLY A N 1
ATOM 824 C CA . GLY A 1 108 ? -5.108 2.156 10.932 1.00 95.00 108 GLY A CA 1
ATOM 825 C C . GLY A 1 108 ? -5.219 0.914 11.822 1.00 95.00 108 GLY A C 1
ATOM 826 O O . GLY A 1 108 ? -5.809 0.978 12.900 1.00 95.00 108 GLY A O 1
ATOM 827 N N . LEU A 1 109 ? -4.563 -0.185 11.433 1.00 94.56 109 LEU A N 1
ATOM 828 C CA . LEU A 1 109 ? -4.474 -1.419 12.229 1.00 94.56 109 LEU A CA 1
ATOM 829 C C . LEU A 1 109 ? -3.824 -1.171 13.596 1.00 94.56 109 LEU A C 1
ATOM 831 O O . LEU A 1 109 ? -4.250 -1.728 14.607 1.00 94.56 109 LEU A O 1
ATOM 835 N N . HIS A 1 110 ? -2.810 -0.307 13.648 1.00 93.75 110 HIS A N 1
ATOM 836 C CA . HIS A 1 110 ? -2.190 0.093 14.904 1.00 93.75 110 HIS A CA 1
ATOM 837 C C . HIS A 1 110 ? -3.168 0.831 15.826 1.00 93.75 110 HIS A C 1
ATOM 839 O O . HIS A 1 110 ? -3.276 0.471 16.998 1.00 93.75 110 HIS A O 1
ATOM 845 N N . ASN A 1 111 ? -3.936 1.786 15.297 1.00 94.12 111 ASN A N 1
ATOM 846 C CA . ASN A 1 111 ? -4.966 2.484 16.069 1.00 94.12 111 ASN A CA 1
ATOM 847 C C . ASN A 1 111 ? -6.064 1.524 16.572 1.00 94.12 111 ASN A C 1
ATOM 849 O O . ASN A 1 111 ? -6.466 1.616 17.731 1.00 94.12 111 ASN A O 1
ATOM 853 N N . LEU A 1 112 ? -6.482 0.535 15.770 1.00 93.50 112 LEU A N 1
ATOM 854 C CA . LEU A 1 112 ? -7.401 -0.512 16.241 1.00 93.50 112 LEU A CA 1
ATOM 855 C C . LEU A 1 112 ? -6.828 -1.326 17.404 1.00 93.50 112 LEU A C 1
ATOM 857 O O . LEU A 1 112 ? -7.559 -1.711 18.316 1.00 93.50 112 LEU A O 1
ATOM 861 N N . ASN A 1 113 ? -5.525 -1.600 17.395 1.00 92.31 113 ASN A N 1
ATOM 862 C CA . ASN A 1 113 ? -4.892 -2.328 18.488 1.00 92.31 113 ASN A CA 1
ATOM 863 C C . ASN A 1 113 ? -4.746 -1.474 19.753 1.00 92.31 113 ASN A C 1
ATOM 865 O O . ASN A 1 113 ? -4.877 -2.023 20.844 1.00 92.31 113 ASN A O 1
ATOM 869 N N . ILE A 1 114 ? -4.564 -0.153 19.634 1.00 91.94 114 ILE A N 1
ATOM 870 C CA . ILE A 1 114 ? -4.678 0.769 20.778 1.00 91.94 114 ILE A CA 1
ATOM 871 C C . ILE A 1 114 ? -6.088 0.685 21.375 1.00 91.94 114 ILE A C 1
ATOM 873 O O . ILE A 1 114 ? -6.223 0.440 22.572 1.00 91.94 114 ILE A O 1
ATOM 877 N N . MET A 1 115 ? -7.128 0.789 20.538 1.00 94.06 115 MET A N 1
ATOM 878 C CA . MET A 1 115 ? -8.526 0.652 20.964 1.00 94.06 115 MET A CA 1
ATOM 879 C C . MET A 1 115 ? -8.768 -0.688 21.680 1.00 94.06 115 MET A C 1
ATOM 881 O O . MET A 1 115 ? -9.338 -0.715 22.766 1.00 94.06 115 MET A O 1
ATOM 885 N N . ARG A 1 116 ? -8.299 -1.811 21.119 1.00 92.81 116 ARG A N 1
ATOM 886 C CA . ARG A 1 116 ? -8.447 -3.140 21.741 1.00 92.81 116 ARG A CA 1
ATOM 887 C C . ARG A 1 116 ? -7.770 -3.233 23.102 1.00 92.81 116 ARG A C 1
ATOM 889 O O . ARG A 1 116 ? -8.394 -3.727 24.034 1.00 92.81 116 ARG A O 1
ATOM 896 N N . ARG A 1 117 ? -6.539 -2.724 23.223 1.00 92.75 117 ARG A N 1
ATOM 897 C CA . ARG A 1 117 ? -5.791 -2.715 24.490 1.00 92.75 117 ARG A CA 1
ATOM 898 C C . ARG A 1 117 ? -6.511 -1.910 25.566 1.00 92.75 117 ARG A C 1
ATOM 900 O O . ARG A 1 117 ? -6.591 -2.373 26.696 1.00 92.75 117 ARG A O 1
ATOM 907 N N . ARG A 1 118 ? -7.062 -0.745 25.210 1.00 92.56 118 ARG A N 1
ATOM 908 C CA . ARG A 1 118 ? -7.868 0.079 26.127 1.00 92.56 118 ARG A CA 1
ATOM 909 C C . ARG A 1 118 ? -9.127 -0.648 26.597 1.00 92.56 118 ARG A C 1
ATOM 911 O O . ARG A 1 118 ? -9.472 -0.582 27.766 1.00 92.56 118 ARG A O 1
ATOM 918 N N . LEU A 1 119 ? -9.739 -1.437 25.717 1.00 89.56 119 LEU A N 1
ATOM 919 C CA . LEU A 1 119 ? -10.899 -2.273 26.037 1.00 89.56 119 LEU A CA 1
ATOM 920 C C . LEU A 1 119 ? -10.554 -3.592 26.749 1.00 89.56 119 LEU A C 1
ATOM 922 O O . LEU A 1 119 ? -11.425 -4.450 26.874 1.00 89.56 119 LEU A O 1
ATOM 926 N N . GLY A 1 120 ? -9.296 -3.806 27.149 1.00 90.75 120 GLY A N 1
ATOM 927 C CA . GLY A 1 120 ? -8.850 -5.056 27.774 1.00 90.75 120 GLY A CA 1
ATOM 928 C C . GLY A 1 120 ? -8.900 -6.276 26.845 1.00 90.75 120 GLY A C 1
ATOM 929 O O . GLY A 1 120 ? -8.759 -7.408 27.301 1.00 90.75 120 GLY A O 1
ATOM 930 N N . LYS A 1 121 ? -9.096 -6.074 25.536 1.00 88.44 121 LYS A N 1
ATOM 931 C CA . LYS A 1 121 ?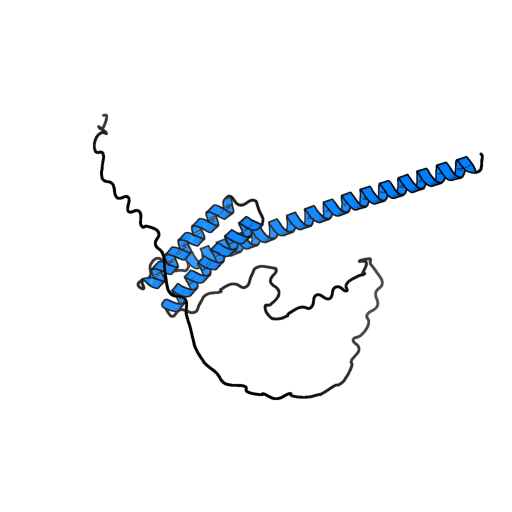 -9.113 -7.145 24.535 1.00 88.44 121 LYS A CA 1
ATOM 932 C C . LYS A 1 121 ? -7.699 -7.415 24.032 1.00 88.44 121 LYS A C 1
ATOM 934 O O . LYS A 1 121 ? -6.883 -6.499 23.895 1.00 88.44 121 LYS A O 1
ATOM 939 N N . ALA A 1 122 ? -7.425 -8.671 23.682 1.00 86.06 122 ALA A N 1
ATOM 940 C CA . ALA A 1 122 ? -6.166 -9.035 23.046 1.00 86.06 122 ALA A CA 1
ATOM 941 C C . ALA A 1 122 ? -5.958 -8.217 21.750 1.00 86.06 122 ALA A C 1
ATOM 943 O O . ALA A 1 122 ? -6.911 -8.027 20.981 1.00 86.06 122 ALA A O 1
ATOM 944 N N . PRO A 1 123 ? -4.739 -7.704 21.491 1.00 82.75 123 PRO A N 1
ATOM 945 C CA . PRO A 1 123 ? -4.441 -7.034 20.234 1.00 82.75 123 PRO A CA 1
ATOM 946 C C . PRO A 1 123 ? -4.673 -8.018 19.085 1.00 82.75 123 PRO A C 1
ATOM 948 O O . PRO A 1 123 ? -4.234 -9.164 19.139 1.00 82.75 123 PRO A O 1
ATOM 951 N N . GLY A 1 124 ? -5.394 -7.577 18.055 1.00 79.44 124 GLY A N 1
ATOM 952 C CA . GLY A 1 124 ? -5.668 -8.435 16.908 1.00 79.44 124 GLY A CA 1
ATOM 953 C C . GLY A 1 124 ? -4.418 -8.651 16.058 1.00 79.44 124 GLY A C 1
ATOM 954 O O . GLY A 1 124 ? -3.390 -8.009 16.309 1.00 79.44 124 GLY A O 1
ATOM 955 N N . PRO A 1 125 ? -4.511 -9.517 15.032 1.00 73.62 125 PRO A N 1
ATOM 956 C CA . PRO A 1 125 ? -3.395 -9.838 14.158 1.00 73.62 125 PRO A CA 1
ATOM 957 C C . PRO A 1 125 ? -2.834 -8.555 13.552 1.00 73.62 125 PRO A C 1
ATOM 959 O O . PRO A 1 125 ? -3.409 -7.930 12.662 1.00 73.62 125 PRO A O 1
ATOM 962 N N . GLN A 1 126 ? -1.689 -8.147 14.084 1.00 69.56 126 GLN A N 1
ATOM 963 C CA . GLN A 1 126 ? -0.906 -7.041 13.574 1.00 69.56 126 GLN A CA 1
ATOM 964 C C . GLN A 1 126 ? -0.037 -7.678 12.510 1.00 69.56 126 GLN A C 1
ATOM 966 O O . GLN A 1 126 ? 1.040 -8.183 12.812 1.00 69.56 126 GLN A O 1
ATOM 971 N N . GLY A 1 127 ? -0.624 -7.864 11.326 1.00 57.19 127 GLY A N 1
ATOM 972 C CA . GLY A 1 127 ? -0.099 -8.859 10.406 1.00 57.19 127 GLY A CA 1
ATOM 973 C C . GLY A 1 127 ? 1.406 -8.654 10.134 1.00 57.19 127 GLY A C 1
ATOM 974 O O . GLY A 1 127 ? 1.856 -7.513 9.972 1.00 57.19 127 GLY A O 1
ATOM 975 N N . PRO A 1 128 ? 2.201 -9.734 10.076 1.00 61.06 128 PRO A N 1
ATOM 976 C CA . PRO A 1 128 ? 3.501 -9.687 9.434 1.00 61.06 128 PRO A CA 1
ATOM 977 C C . PRO A 1 128 ? 3.326 -9.454 7.925 1.00 61.06 128 PRO A C 1
ATOM 979 O O . PRO A 1 128 ? 2.305 -9.773 7.319 1.00 61.06 128 PRO A O 1
ATOM 982 N N . ILE A 1 129 ? 4.326 -8.802 7.345 1.00 46.78 129 ILE A N 1
ATOM 983 C CA . ILE A 1 129 ? 4.278 -8.095 6.062 1.00 46.78 129 ILE A CA 1
ATOM 984 C C . ILE A 1 129 ? 4.017 -9.065 4.889 1.00 46.78 129 ILE A C 1
ATOM 986 O O . ILE A 1 129 ? 4.613 -10.140 4.871 1.00 46.78 129 ILE A O 1
ATOM 990 N N . PRO A 1 130 ? 3.198 -8.723 3.872 1.00 49.22 130 PRO A N 1
ATOM 991 C CA . PRO A 1 130 ? 2.857 -9.646 2.813 1.00 49.22 130 PRO A CA 1
ATOM 992 C C . PRO A 1 130 ? 4.089 -9.874 1.936 1.00 49.22 130 PRO A C 1
ATOM 994 O O . PRO A 1 130 ? 4.809 -8.949 1.550 1.00 49.22 130 PRO A O 1
ATOM 997 N N . PHE A 1 131 ? 4.320 -11.159 1.694 1.00 47.69 131 PHE A N 1
ATOM 998 C CA . PHE A 1 131 ? 5.105 -11.789 0.636 1.00 47.69 131 PHE A CA 1
ATOM 999 C C . PHE A 1 131 ? 6.600 -11.487 0.491 1.00 47.69 131 PHE A C 1
ATOM 1001 O O . PHE A 1 131 ? 7.203 -12.099 -0.386 1.00 47.69 131 PHE A O 1
ATOM 1008 N N . ASN A 1 132 ? 7.243 -10.623 1.295 1.00 44.78 132 ASN A N 1
ATOM 1009 C CA . ASN A 1 132 ? 8.702 -10.455 1.149 1.00 44.78 132 ASN A CA 1
ATOM 1010 C C . ASN A 1 132 ? 9.508 -9.855 2.313 1.00 44.78 132 ASN A C 1
ATOM 1012 O O . ASN A 1 132 ? 10.623 -9.378 2.084 1.00 44.78 132 ASN A O 1
ATOM 1016 N N . THR A 1 133 ? 9.023 -9.863 3.555 1.00 44.69 133 THR A N 1
ATOM 1017 C CA . THR A 1 133 ? 9.945 -9.591 4.669 1.00 44.69 133 THR A CA 1
ATOM 1018 C C . THR A 1 133 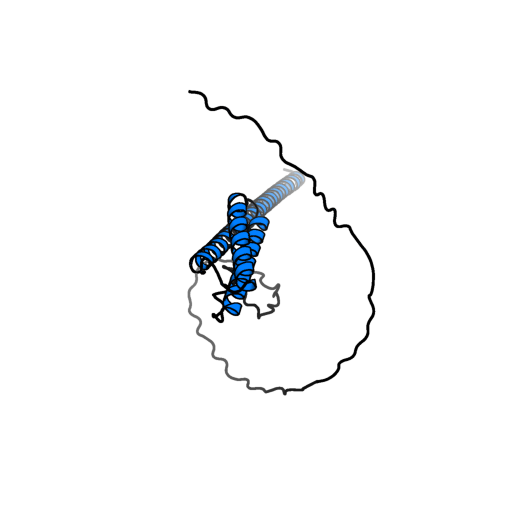? 10.568 -10.861 5.170 1.00 44.69 133 THR A C 1
ATOM 1020 O O . THR A 1 133 ? 9.954 -11.629 5.906 1.00 44.69 133 THR A O 1
ATOM 1023 N N . ALA A 1 134 ? 11.832 -11.006 4.794 1.00 43.44 134 ALA A N 1
ATOM 1024 C CA . ALA A 1 134 ? 12.830 -11.639 5.624 1.00 43.44 134 ALA A CA 1
ATOM 1025 C C . ALA A 1 134 ? 12.558 -11.339 7.107 1.00 43.44 134 ALA A C 1
ATOM 1027 O O . ALA A 1 134 ? 12.396 -10.187 7.517 1.00 43.44 134 ALA A O 1
ATOM 1028 N N . THR A 1 135 ? 12.483 -12.418 7.873 1.00 39.12 135 THR A N 1
ATOM 1029 C CA . THR A 1 135 ? 12.498 -12.488 9.327 1.00 39.12 135 THR A CA 1
ATOM 1030 C C . THR A 1 135 ? 13.372 -11.385 9.945 1.00 39.12 135 THR A C 1
ATOM 1032 O O . THR A 1 135 ? 14.559 -11.302 9.611 1.00 39.12 135 THR A O 1
ATOM 1035 N N . PRO A 1 136 ? 12.850 -10.560 10.871 1.00 42.78 136 PRO A N 1
ATOM 1036 C CA . PRO A 1 136 ? 13.674 -9.638 11.637 1.00 42.78 136 PRO A CA 1
ATOM 1037 C C . PRO A 1 136 ? 14.475 -10.471 12.645 1.00 42.78 136 PRO A C 1
ATOM 1039 O O . PRO A 1 136 ? 13.977 -10.832 13.705 1.00 42.78 136 PRO A O 1
ATOM 1042 N N . GLY A 1 137 ? 15.690 -10.869 12.269 1.00 42.16 137 GLY A N 1
ATOM 1043 C CA . GLY A 1 137 ? 16.539 -11.687 13.139 1.00 42.16 137 GLY A CA 1
ATOM 1044 C C . GLY A 1 137 ? 17.784 -12.299 12.502 1.00 42.16 137 GLY A C 1
ATOM 1045 O O . GLY A 1 137 ? 18.667 -12.741 13.227 1.00 42.16 137 GLY A O 1
ATOM 1046 N N . LYS A 1 138 ? 17.925 -12.293 11.172 1.00 38.06 138 LYS A N 1
ATOM 1047 C CA . LYS A 1 138 ? 19.208 -12.619 10.537 1.00 38.06 138 LYS A CA 1
ATOM 1048 C C . LYS A 1 138 ? 19.71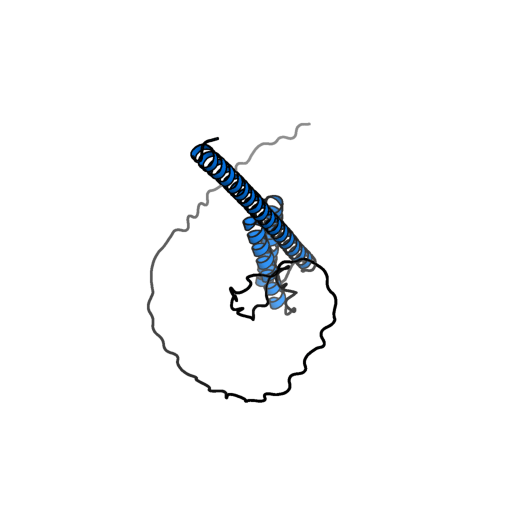9 -11.409 9.780 1.00 38.06 138 LYS A C 1
ATOM 1050 O O . LYS A 1 138 ? 19.251 -11.101 8.688 1.00 38.06 138 LYS A O 1
ATOM 1055 N N . ALA A 1 139 ? 20.716 -10.753 10.367 1.00 44.41 139 ALA A N 1
ATOM 1056 C CA . ALA A 1 139 ? 21.721 -10.032 9.608 1.00 44.41 139 ALA A CA 1
ATOM 1057 C C . ALA A 1 139 ? 22.374 -11.039 8.648 1.00 44.41 139 ALA A C 1
ATOM 1059 O O . ALA A 1 139 ? 23.366 -11.686 8.971 1.00 44.41 139 ALA A O 1
ATOM 1060 N N . SER A 1 140 ? 21.756 -11.241 7.485 1.00 41.75 140 SER A N 1
ATOM 1061 C CA . SER A 1 140 ? 22.428 -11.884 6.373 1.00 41.75 140 SER A CA 1
ATOM 1062 C C . SER A 1 140 ? 23.500 -10.902 5.942 1.00 41.75 140 SER A C 1
ATOM 1064 O O . SER A 1 140 ? 23.207 -9.893 5.297 1.00 41.75 140 SER A O 1
ATOM 1066 N N . LYS A 1 141 ? 24.748 -11.209 6.306 1.00 39.62 141 LYS A N 1
ATOM 1067 C CA . LYS A 1 141 ? 25.872 -11.000 5.396 1.00 39.62 141 LYS A CA 1
ATOM 1068 C C . LYS A 1 141 ? 25.344 -11.224 3.978 1.00 39.62 141 LYS A C 1
ATOM 1070 O O . LYS A 1 141 ? 24.784 -12.284 3.689 1.00 39.62 141 LYS A O 1
ATOM 1075 N N . ARG A 1 142 ? 25.416 -10.197 3.137 1.00 38.34 142 ARG A N 1
ATOM 1076 C CA . ARG A 1 142 ? 25.433 -10.435 1.701 1.00 38.34 142 ARG A CA 1
ATOM 1077 C C . ARG A 1 142 ? 26.750 -11.143 1.447 1.00 38.34 142 ARG A C 1
ATOM 1079 O O . ARG A 1 142 ? 27.804 -10.527 1.552 1.00 38.34 142 ARG A O 1
ATOM 1086 N N . ASP A 1 143 ? 26.669 -12.447 1.230 1.00 42.03 143 ASP A N 1
ATOM 1087 C CA . ASP A 1 143 ? 27.670 -13.128 0.432 1.00 42.03 143 ASP A CA 1
ATOM 1088 C C . ASP A 1 143 ? 27.515 -12.581 -0.985 1.00 42.03 143 ASP A C 1
ATOM 1090 O O . ASP A 1 143 ? 26.606 -12.958 -1.723 1.00 42.03 143 ASP A O 1
ATOM 1094 N N . ASP A 1 144 ? 28.401 -11.664 -1.356 1.00 45.84 144 ASP A N 1
ATOM 1095 C CA . ASP A 1 144 ? 28.578 -11.195 -2.730 1.00 45.84 144 ASP A CA 1
ATOM 1096 C C . ASP A 1 144 ? 29.322 -12.255 -3.577 1.00 45.84 144 ASP A C 1
ATOM 1098 O O . ASP A 1 144 ? 30.140 -11.938 -4.435 1.00 45.84 144 ASP A O 1
ATOM 1102 N N . ASN A 1 145 ? 29.035 -13.540 -3.339 1.00 45.53 145 ASN A N 1
ATOM 1103 C CA . ASN A 1 145 ? 29.684 -14.681 -3.977 1.00 45.53 145 ASN A CA 1
ATOM 1104 C C . ASN A 1 145 ? 28.644 -15.711 -4.444 1.00 45.53 145 ASN A C 1
ATOM 1106 O O . ASN A 1 145 ? 28.601 -16.848 -3.990 1.00 45.53 145 ASN A O 1
ATOM 1110 N N . VAL A 1 146 ? 27.790 -15.303 -5.384 1.00 45.88 146 VAL A N 1
ATOM 1111 C CA . VAL A 1 146 ? 27.153 -16.240 -6.321 1.00 45.88 146 VAL A CA 1
ATOM 1112 C C . VAL A 1 146 ? 27.396 -15.702 -7.726 1.00 45.88 146 VAL A C 1
ATOM 1114 O O . VAL A 1 146 ? 26.536 -15.088 -8.358 1.00 45.88 146 VAL A O 1
ATOM 1117 N N . ARG A 1 147 ? 28.641 -15.883 -8.172 1.00 41.38 147 ARG A N 1
ATOM 1118 C CA . ARG A 1 147 ? 28.933 -16.145 -9.578 1.00 41.38 147 ARG A CA 1
ATOM 1119 C C . ARG A 1 147 ? 28.576 -17.610 -9.853 1.00 41.38 147 ARG A C 1
ATOM 1121 O O . ARG A 1 147 ? 28.824 -18.468 -9.015 1.00 41.38 147 ARG A O 1
ATOM 1128 N N . ASP A 1 148 ? 27.997 -17.824 -11.027 1.00 49.06 148 ASP A N 1
ATOM 1129 C CA . ASP A 1 148 ? 27.957 -19.079 -11.778 1.00 49.06 148 ASP A CA 1
ATOM 1130 C C . ASP A 1 148 ? 27.163 -20.259 -11.192 1.00 49.06 148 ASP A C 1
ATOM 1132 O O . ASP A 1 148 ? 27.675 -21.113 -10.480 1.00 49.06 148 ASP A O 1
ATOM 1136 N N . ALA A 1 149 ? 25.912 -20.389 -11.642 1.00 41.25 149 ALA A N 1
ATOM 1137 C CA . ALA A 1 149 ? 25.360 -21.701 -11.975 1.00 41.25 149 ALA A CA 1
ATOM 1138 C C . ALA A 1 149 ? 24.341 -21.553 -13.111 1.00 41.25 149 ALA A C 1
ATOM 1140 O O . ALA A 1 149 ? 23.215 -21.082 -12.929 1.00 41.25 149 ALA A O 1
ATOM 1141 N N . ALA A 1 150 ? 24.780 -21.938 -14.308 1.00 40.53 150 ALA A N 1
ATOM 1142 C CA . ALA A 1 150 ? 23.944 -22.119 -15.479 1.00 40.53 150 ALA A CA 1
ATOM 1143 C C . ALA A 1 150 ? 22.804 -23.093 -15.150 1.00 40.53 150 ALA A C 1
ATOM 1145 O O . ALA A 1 150 ? 23.030 -24.230 -14.745 1.00 40.53 150 ALA A O 1
ATOM 1146 N N . THR A 1 151 ? 21.562 -22.647 -15.323 1.00 48.06 151 THR A N 1
ATOM 1147 C CA . THR A 1 151 ? 20.411 -23.551 -15.317 1.00 48.06 151 THR A CA 1
ATOM 1148 C C . THR A 1 151 ? 20.322 -24.191 -16.701 1.00 48.06 151 THR A C 1
ATOM 1150 O O . THR A 1 151 ? 19.792 -23.590 -17.631 1.00 48.06 151 THR A O 1
ATOM 1153 N N . GLY A 1 152 ? 20.886 -25.391 -16.834 1.00 34.69 152 GLY A N 1
ATOM 1154 C CA . GLY A 1 152 ? 20.760 -26.280 -17.991 1.00 34.69 152 GLY A CA 1
ATOM 1155 C C . GLY A 1 152 ? 20.722 -27.748 -17.527 1.00 34.69 152 GLY A C 1
ATOM 1156 O O . GLY A 1 152 ? 21.282 -28.042 -16.471 1.00 34.69 152 GLY A O 1
ATOM 1157 N N . PRO A 1 153 ? 20.001 -28.646 -18.225 1.00 54.12 153 PRO A N 1
ATOM 1158 C CA . PRO A 1 153 ? 19.397 -29.829 -17.613 1.00 54.12 153 PRO A CA 1
ATOM 1159 C C . PRO A 1 153 ? 20.216 -31.125 -17.770 1.00 54.12 153 PRO A C 1
ATOM 1161 O O . PRO A 1 153 ? 21.112 -31.229 -18.598 1.00 54.12 153 PRO A O 1
ATOM 1164 N N . SER A 1 154 ? 19.785 -32.142 -17.015 1.00 48.44 154 SER A N 1
ATOM 1165 C CA . SER A 1 154 ? 20.061 -33.580 -17.167 1.00 48.44 154 SER A CA 1
ATOM 1166 C C . SER A 1 154 ? 21.485 -34.079 -16.899 1.00 48.44 154 SER A C 1
ATOM 1168 O O . SER A 1 154 ? 22.332 -34.104 -17.780 1.00 48.44 154 SER A O 1
ATOM 1170 N N . THR A 1 155 ? 21.694 -34.657 -15.715 1.00 44.03 155 THR A N 1
ATOM 1171 C CA . THR A 1 155 ? 22.058 -36.084 -15.597 1.00 44.03 155 THR A CA 1
ATOM 1172 C C . THR A 1 155 ? 21.814 -36.536 -14.160 1.00 44.03 155 THR A C 1
ATOM 1174 O O . THR A 1 155 ? 22.317 -35.946 -13.209 1.00 44.03 155 THR A O 1
ATOM 1177 N N . GLY A 1 156 ? 20.942 -37.529 -14.001 1.00 48.50 156 GLY A N 1
ATOM 1178 C CA . GLY A 1 156 ? 20.556 -38.059 -12.704 1.00 48.50 156 GLY A CA 1
ATOM 1179 C C . GLY A 1 156 ? 21.615 -38.989 -12.132 1.00 48.50 156 GLY A C 1
ATOM 1180 O O . GLY A 1 156 ? 21.988 -39.939 -12.803 1.00 48.50 156 GLY A O 1
ATOM 1181 N N . LEU A 1 157 ? 22.011 -38.747 -10.882 1.00 47.19 157 LEU A N 1
ATOM 1182 C CA . LEU A 1 157 ? 22.448 -39.755 -9.913 1.00 47.19 157 LEU A CA 1
ATOM 1183 C C . LEU A 1 157 ? 22.149 -39.226 -8.492 1.00 47.19 157 LEU A C 1
ATOM 1185 O O . LEU A 1 157 ? 22.405 -38.049 -8.225 1.00 47.19 157 LEU A O 1
ATOM 1189 N N . PRO A 1 158 ? 21.604 -40.044 -7.571 1.00 48.19 158 PRO A N 1
ATOM 1190 C CA . PRO A 1 158 ? 21.382 -39.636 -6.187 1.00 48.19 158 PRO A CA 1
ATOM 1191 C C . PRO A 1 158 ? 22.691 -39.728 -5.389 1.00 48.19 158 PRO A C 1
ATOM 1193 O O . PRO A 1 158 ? 23.194 -40.823 -5.148 1.00 48.19 158 PRO A O 1
ATOM 1196 N N . PHE A 1 159 ? 23.233 -38.594 -4.938 1.00 45.06 159 PHE A N 1
ATOM 1197 C CA . PHE A 1 159 ? 24.299 -38.593 -3.932 1.00 45.06 159 PHE A CA 1
ATOM 1198 C C . PHE A 1 159 ? 23.698 -38.560 -2.521 1.00 45.06 159 PHE A C 1
ATOM 1200 O O . PHE A 1 159 ? 22.945 -37.660 -2.151 1.00 45.06 159 PHE A O 1
ATOM 1207 N N . LEU A 1 160 ? 24.021 -39.613 -1.773 1.00 46.12 160 LEU A N 1
ATOM 1208 C CA . LEU A 1 160 ? 23.667 -39.881 -0.381 1.00 46.12 160 LEU A CA 1
ATOM 1209 C C . LEU A 1 160 ? 24.171 -38.782 0.580 1.00 46.12 160 LEU A C 1
ATOM 1211 O O . LEU A 1 160 ? 25.199 -38.160 0.313 1.00 46.12 160 LEU A O 1
ATOM 1215 N N . PRO A 1 161 ? 23.501 -38.571 1.731 1.00 53.34 161 PRO A N 1
ATOM 1216 C CA . PRO A 1 161 ? 23.934 -37.604 2.734 1.00 53.34 161 PRO A CA 1
ATOM 1217 C C . PRO A 1 161 ? 25.161 -38.110 3.503 1.00 53.34 161 PRO A C 1
ATOM 1219 O O . PRO A 1 161 ? 25.107 -39.121 4.208 1.00 53.34 161 PRO A O 1
ATOM 1222 N N . GLU A 1 162 ? 26.265 -37.372 3.405 1.00 47.94 162 GLU A N 1
ATOM 1223 C CA . GLU A 1 162 ? 27.463 -37.619 4.196 1.00 47.94 162 GLU A CA 1
ATOM 1224 C C . GLU A 1 162 ? 27.244 -37.187 5.653 1.00 47.94 162 GLU A C 1
ATOM 1226 O O . GLU A 1 162 ? 26.935 -36.043 5.990 1.00 47.94 162 GLU A O 1
ATOM 1231 N N . ARG A 1 163 ? 27.370 -38.180 6.527 1.00 46.81 163 ARG A N 1
ATOM 1232 C CA . ARG A 1 163 ? 27.184 -38.138 7.971 1.00 46.81 163 ARG A CA 1
ATOM 1233 C C . ARG A 1 163 ? 28.507 -37.737 8.625 1.00 46.81 163 ARG A C 1
ATOM 1235 O O . ARG A 1 163 ? 29.313 -38.613 8.928 1.00 46.81 163 ARG A O 1
ATOM 1242 N N . THR A 1 164 ? 28.731 -36.454 8.906 1.00 51.22 164 THR A N 1
ATOM 1243 C CA . THR A 1 164 ? 29.888 -36.027 9.713 1.00 51.22 164 THR A CA 1
ATOM 1244 C C . THR A 1 164 ? 29.505 -35.808 11.177 1.00 51.22 164 THR A C 1
ATOM 1246 O O . THR A 1 164 ? 28.674 -34.983 11.555 1.00 51.22 164 THR A O 1
ATOM 1249 N N . LYS A 1 165 ? 30.114 -36.655 12.009 1.00 42.12 165 LYS A N 1
ATOM 1250 C CA . LYS A 1 165 ? 30.111 -36.641 13.470 1.00 42.12 165 LYS A CA 1
ATOM 1251 C C . LYS A 1 165 ? 30.901 -35.439 14.005 1.00 42.12 165 LYS A C 1
ATOM 1253 O O . LYS A 1 165 ? 32.017 -35.206 13.567 1.00 42.12 165 LYS A O 1
ATOM 1258 N N . GLY A 1 166 ? 30.374 -34.838 15.073 1.00 42.41 166 GLY A N 1
ATOM 1259 C CA . GLY A 1 166 ? 31.142 -34.497 16.276 1.00 42.41 166 GLY A CA 1
ATOM 1260 C C . GLY A 1 166 ? 31.996 -33.227 16.264 1.00 42.41 166 GLY A C 1
ATOM 1261 O O . GLY A 1 166 ? 33.123 -33.242 15.793 1.00 42.41 166 GLY A O 1
ATOM 1262 N N . ALA A 1 167 ? 31.524 -32.191 16.965 1.00 49.12 167 ALA A N 1
ATOM 1263 C CA . ALA A 1 167 ? 32.386 -31.305 17.753 1.00 49.12 167 ALA A CA 1
ATOM 1264 C C . ALA A 1 167 ? 31.563 -30.552 18.814 1.00 49.12 167 ALA A C 1
ATOM 1266 O O . ALA A 1 167 ? 30.961 -29.511 18.563 1.00 49.12 167 ALA A O 1
ATOM 1267 N N . THR A 1 168 ? 31.558 -31.103 20.025 1.00 52.19 168 THR A N 1
ATOM 1268 C CA . THR A 1 168 ? 31.202 -30.431 21.279 1.00 52.19 168 THR A CA 1
ATOM 1269 C C . THR A 1 168 ? 32.257 -29.376 21.610 1.00 52.19 168 THR A C 1
ATOM 1271 O O . THR A 1 168 ? 33.429 -29.739 21.696 1.00 52.19 168 THR A O 1
ATOM 1274 N N . ARG A 1 169 ? 31.876 -28.112 21.867 1.00 49.50 169 ARG A N 1
ATOM 1275 C CA . ARG A 1 169 ? 32.630 -27.161 22.721 1.00 49.50 169 ARG A CA 1
ATOM 1276 C C . ARG A 1 169 ? 31.830 -25.866 23.001 1.00 49.50 169 ARG A C 1
ATOM 1278 O O . ARG A 1 169 ? 30.815 -25.645 22.351 1.00 49.50 169 ARG A O 1
ATOM 1285 N N . PRO A 1 170 ? 32.185 -25.065 24.024 1.00 54.41 170 PRO A N 1
ATOM 1286 C CA . PRO A 1 170 ? 31.409 -24.993 25.256 1.00 54.41 170 PRO A CA 1
ATOM 1287 C C . PRO A 1 170 ? 30.802 -23.609 25.536 1.00 54.41 170 PRO A C 1
ATOM 1289 O O . PRO A 1 170 ? 31.175 -22.587 24.961 1.00 54.41 170 PRO A O 1
ATOM 1292 N N . SER A 1 171 ? 29.887 -23.618 26.501 1.00 51.56 171 SER A N 1
ATOM 1293 C CA . SER A 1 171 ? 29.275 -22.501 27.215 1.00 51.56 171 SER A CA 1
ATOM 1294 C C . SER A 1 171 ? 30.254 -21.358 27.514 1.00 51.56 171 SER A C 1
ATOM 1296 O O . SER A 1 171 ? 31.292 -21.571 28.142 1.00 51.56 171 SER A O 1
ATOM 1298 N N . ARG A 1 172 ? 29.893 -20.126 27.129 1.00 52.09 172 ARG A N 1
ATOM 1299 C CA . ARG A 1 172 ? 30.572 -18.896 27.566 1.00 52.09 172 ARG A CA 1
ATOM 1300 C C . ARG A 1 172 ? 29.655 -18.083 28.491 1.00 52.09 172 ARG A C 1
ATOM 1302 O O . ARG A 1 172 ? 28.455 -18.014 28.227 1.00 52.09 172 ARG A O 1
ATOM 1309 N N . PRO A 1 173 ? 30.194 -17.517 29.584 1.00 55.53 173 PRO A N 1
ATOM 1310 C CA . PRO A 1 173 ? 29.414 -17.116 30.743 1.00 55.53 173 PRO A CA 1
ATOM 1311 C C . PRO A 1 173 ? 28.831 -15.704 30.629 1.00 55.53 173 PRO A C 1
ATOM 1313 O O . PRO A 1 173 ? 29.380 -14.812 29.984 1.00 55.53 173 PRO A O 1
ATOM 1316 N N . LEU A 1 174 ? 27.723 -15.526 31.347 1.00 52.66 174 LEU A N 1
ATOM 1317 C CA . LEU A 1 174 ? 27.125 -14.258 31.745 1.00 52.66 174 LEU A CA 1
ATOM 1318 C C . LEU A 1 174 ? 28.157 -13.372 32.456 1.00 52.66 174 LEU A C 1
ATOM 1320 O O . LEU A 1 174 ? 28.552 -13.677 33.578 1.00 52.66 174 LEU A O 1
ATOM 1324 N N . HIS A 1 175 ? 28.511 -12.231 31.861 1.00 54.28 175 HIS A N 1
ATOM 1325 C CA . HIS A 1 175 ? 29.062 -11.108 32.617 1.00 54.28 175 HIS A CA 1
ATOM 1326 C C . HIS A 1 175 ? 28.165 -9.876 32.505 1.00 54.28 175 HIS A C 1
ATOM 1328 O O . HIS A 1 175 ? 28.140 -9.123 31.537 1.00 54.28 175 HIS A O 1
ATOM 1334 N N . ARG A 1 176 ? 27.412 -9.732 33.589 1.00 46.00 176 ARG A N 1
ATOM 1335 C CA . ARG A 1 176 ? 26.773 -8.547 34.143 1.00 46.00 176 ARG A CA 1
ATOM 1336 C C . ARG A 1 176 ? 27.734 -7.349 34.130 1.00 46.00 176 ARG A C 1
ATOM 1338 O O . ARG A 1 176 ? 28.722 -7.360 34.858 1.00 46.00 176 ARG A O 1
ATOM 1345 N N . ALA A 1 177 ? 27.383 -6.290 33.405 1.00 51.28 177 ALA A N 1
ATOM 1346 C CA . ALA A 1 177 ? 27.853 -4.935 33.678 1.00 51.28 177 ALA A CA 1
ATOM 1347 C C . ALA A 1 177 ? 26.625 -4.025 33.813 1.00 51.28 177 ALA A C 1
ATOM 1349 O O . ALA A 1 177 ? 25.843 -3.821 32.890 1.00 51.28 177 ALA A O 1
ATOM 1350 N N . ARG A 1 178 ? 26.432 -3.584 35.050 1.00 46.84 178 ARG A N 1
ATOM 1351 C CA . ARG A 1 178 ? 25.409 -2.677 35.572 1.00 46.84 178 ARG A CA 1
ATOM 1352 C C . ARG A 1 178 ? 26.122 -1.337 35.819 1.00 46.84 178 ARG A C 1
ATOM 1354 O O . ARG A 1 178 ? 27.295 -1.408 36.180 1.00 46.84 178 ARG A O 1
ATOM 1361 N N . ARG A 1 179 ? 25.375 -0.215 35.796 1.00 47.28 179 ARG A N 1
ATOM 1362 C CA . ARG A 1 179 ? 25.725 1.161 36.267 1.00 47.28 179 ARG A CA 1
ATOM 1363 C C . ARG A 1 179 ? 26.494 2.030 35.247 1.00 47.28 179 ARG A C 1
ATOM 1365 O O . ARG A 1 179 ? 27.415 1.519 34.636 1.00 47.28 179 ARG A O 1
ATOM 1372 N N . ASN A 1 180 ? 26.189 3.306 34.957 1.00 50.56 180 ASN A N 1
ATOM 1373 C CA . ASN A 1 180 ? 25.441 4.430 35.578 1.00 50.56 180 ASN A CA 1
ATOM 1374 C C . ASN A 1 180 ? 24.889 5.333 34.428 1.00 50.56 180 ASN A C 1
ATOM 1376 O O . ASN A 1 180 ? 25.474 5.307 33.354 1.00 50.56 180 ASN A O 1
ATOM 1380 N N . SER A 1 181 ? 23.765 6.066 34.452 1.00 46.75 181 SER A N 1
ATOM 1381 C CA . SER A 1 181 ? 23.202 7.068 35.387 1.00 46.75 181 SER A CA 1
ATOM 1382 C C . SER A 1 181 ? 24.086 8.296 35.657 1.00 46.75 181 SER A C 1
ATOM 1384 O O . SER A 1 181 ? 24.824 8.283 36.632 1.00 46.75 181 SER A O 1
ATOM 1386 N N . ALA A 1 182 ? 23.964 9.345 34.831 1.00 46.06 182 ALA A N 1
ATOM 1387 C CA . ALA A 1 182 ? 24.093 10.787 35.149 1.00 46.06 182 ALA A CA 1
ATOM 1388 C C . ALA A 1 182 ? 24.091 11.558 33.806 1.00 46.06 182 ALA A C 1
ATOM 1390 O O . ALA A 1 182 ? 24.885 11.234 32.935 1.00 46.06 182 ALA A O 1
ATOM 1391 N N . ALA A 1 183 ? 23.083 12.365 33.465 1.00 42.31 183 ALA A N 1
ATOM 1392 C CA . ALA A 1 183 ? 22.720 13.687 33.997 1.00 42.31 183 ALA A CA 1
ATOM 1393 C C . ALA A 1 183 ? 23.404 14.843 33.234 1.00 42.31 183 ALA A C 1
ATOM 1395 O O . ALA A 1 183 ? 24.576 14.752 32.888 1.00 42.31 183 ALA A O 1
ATOM 1396 N N . CYS A 1 184 ? 22.628 15.924 33.065 1.00 45.00 184 CYS A N 1
ATOM 1397 C CA . CYS A 1 184 ? 22.972 17.245 32.512 1.00 45.00 184 CYS A CA 1
ATOM 1398 C C . CYS A 1 184 ? 23.111 17.284 30.977 1.00 45.00 184 CYS A C 1
ATOM 1400 O O . CYS A 1 184 ? 23.883 16.542 30.397 1.00 45.00 184 CYS A O 1
ATOM 1402 N N . GLY A 1 185 ? 22.423 18.129 30.217 1.00 40.19 185 GLY A N 1
ATOM 1403 C CA . GLY A 1 185 ? 21.547 19.253 30.512 1.00 40.19 185 GLY A CA 1
ATOM 1404 C C . GLY A 1 185 ? 21.457 20.122 29.248 1.00 40.19 185 GLY A C 1
ATOM 1405 O O . GLY A 1 185 ? 22.194 19.900 28.291 1.00 40.19 185 GLY A O 1
ATOM 1406 N N . PHE A 1 186 ? 20.619 21.153 29.317 1.00 44.12 186 PHE A N 1
ATOM 1407 C CA . PHE A 1 186 ? 20.681 22.363 28.490 1.00 44.12 186 PHE A CA 1
ATOM 1408 C C . PHE A 1 186 ? 20.050 22.326 27.086 1.00 44.12 186 PHE A C 1
ATOM 1410 O O . PHE A 1 186 ? 20.536 21.682 26.162 1.00 44.12 186 PHE A O 1
ATOM 1417 N N . GLY A 1 187 ? 18.977 23.106 26.925 1.00 49.31 187 GLY A N 1
ATOM 1418 C CA . GLY A 1 187 ? 18.355 23.388 25.632 1.00 49.31 187 GLY A CA 1
ATOM 1419 C C . GLY A 1 187 ? 16.971 24.021 25.744 1.00 49.31 187 GLY A C 1
ATOM 1420 O O . GLY A 1 187 ? 16.025 23.534 25.137 1.00 49.31 187 GLY A O 1
ATOM 1421 N N . ASP A 1 188 ? 16.855 25.055 26.575 1.00 43.81 188 ASP A N 1
ATOM 1422 C CA . ASP A 1 188 ? 15.692 25.933 26.677 1.00 43.81 188 ASP A CA 1
ATOM 1423 C C . ASP A 1 188 ? 15.597 26.852 25.436 1.00 43.81 188 ASP A C 1
ATOM 1425 O O . ASP A 1 188 ? 16.611 27.263 24.872 1.00 43.81 188 ASP A O 1
ATOM 1429 N N . SER A 1 189 ? 14.360 27.235 25.114 1.00 46.19 189 SER A N 1
ATOM 1430 C CA . SER A 1 189 ? 13.956 28.524 24.546 1.00 46.19 189 SER A CA 1
ATOM 1431 C C . SER A 1 189 ? 13.760 28.734 23.031 1.00 46.19 189 SER A C 1
ATOM 1433 O O . SER A 1 189 ? 14.668 28.674 22.212 1.00 46.19 189 SER A O 1
ATOM 1435 N N . ARG A 1 190 ? 12.536 29.239 22.774 1.00 46.12 190 ARG A N 1
ATOM 1436 C CA . ARG A 1 190 ? 12.085 30.219 21.759 1.00 46.12 190 ARG A CA 1
ATOM 1437 C C . ARG A 1 190 ? 11.715 29.732 20.356 1.00 46.12 190 ARG A C 1
ATOM 1439 O O . ARG A 1 190 ? 12.556 29.561 19.489 1.00 46.12 190 ARG A O 1
ATOM 1446 N N . SER A 1 191 ? 10.411 29.792 20.071 1.00 48.88 191 SER A N 1
ATOM 1447 C CA . SER A 1 191 ? 9.771 30.959 19.415 1.00 48.88 191 SER A CA 1
ATOM 1448 C C . SER A 1 191 ? 8.564 30.502 18.580 1.00 48.88 191 SER A C 1
ATOM 1450 O O . SER A 1 191 ? 8.709 29.810 17.581 1.00 48.88 191 SER A O 1
ATOM 1452 N N . LYS A 1 192 ? 7.341 30.780 19.050 1.00 50.28 192 LYS A N 1
ATOM 1453 C CA . LYS A 1 192 ? 6.359 31.661 18.384 1.00 50.28 192 LYS A CA 1
ATOM 1454 C C . LYS A 1 192 ? 6.266 31.503 16.857 1.00 50.28 192 LYS A C 1
ATOM 1456 O O . LYS A 1 192 ? 7.024 32.130 16.132 1.00 50.28 192 LYS A O 1
ATOM 1461 N N . THR A 1 193 ? 5.224 30.816 16.394 1.00 59.09 193 THR A N 1
ATOM 1462 C CA . THR A 1 193 ? 4.399 31.232 15.240 1.00 59.09 193 THR A CA 1
ATOM 1463 C C . THR A 1 193 ? 2.963 30.801 15.559 1.00 59.09 193 THR A C 1
ATOM 1465 O O . THR A 1 193 ? 2.681 29.628 15.768 1.00 59.09 193 THR A O 1
ATOM 1468 N N . HIS A 1 194 ? 2.196 31.735 16.111 1.00 51.94 194 HIS A N 1
ATOM 1469 C CA . HIS A 1 194 ? 1.127 32.466 15.425 1.00 51.94 194 HIS A CA 1
ATOM 1470 C C . HIS A 1 194 ? -0.056 31.563 15.064 1.00 51.94 194 HIS A C 1
ATOM 1472 O O . HIS A 1 194 ? -0.109 30.910 14.027 1.00 51.94 194 HIS A O 1
ATOM 1478 N N . ILE A 1 195 ? -0.999 31.541 16.001 1.00 49.94 195 ILE A N 1
ATOM 1479 C CA . ILE A 1 195 ? -2.376 31.118 15.809 1.00 49.94 195 ILE A CA 1
ATOM 1480 C C . ILE A 1 195 ? -3.050 32.289 15.093 1.00 49.94 195 ILE A C 1
ATOM 1482 O O . ILE A 1 195 ? -3.241 33.335 15.709 1.00 49.94 195 ILE A O 1
ATOM 1486 N N . ASP A 1 196 ? -3.348 32.145 13.805 1.00 52.47 196 ASP A N 1
ATOM 1487 C CA . ASP A 1 196 ? -4.272 33.044 13.114 1.00 52.47 196 ASP A CA 1
ATOM 1488 C C . ASP A 1 196 ? -5.681 32.474 13.221 1.00 52.47 196 ASP A C 1
ATOM 1490 O O . ASP A 1 196 ? -6.133 31.625 12.451 1.00 52.47 196 ASP A O 1
ATOM 1494 N N . SER A 1 197 ? -6.358 32.956 14.254 1.00 52.78 197 SER A N 1
ATOM 1495 C CA . SER A 1 197 ? -7.795 32.876 14.442 1.00 52.78 197 SER A CA 1
ATOM 1496 C C . SER A 1 197 ? -8.481 33.807 13.439 1.00 52.78 197 SER A C 1
ATOM 1498 O O . SER A 1 197 ? -8.766 34.956 13.764 1.00 52.78 197 SER A O 1
ATOM 1500 N N . HIS A 1 198 ? -8.783 33.331 12.231 1.00 57.00 198 HIS A N 1
ATOM 1501 C CA . HIS A 1 198 ? -9.763 34.006 11.374 1.00 57.00 198 HIS A CA 1
ATOM 1502 C C . HIS A 1 198 ? -11.161 33.442 11.638 1.00 57.00 198 HIS A C 1
ATOM 1504 O O . HIS A 1 198 ? -11.661 32.556 10.950 1.00 57.00 198 HIS A O 1
ATOM 1510 N N . THR A 1 199 ? -11.779 34.002 12.676 1.00 55.03 199 THR A N 1
ATOM 1511 C CA . THR A 1 199 ? -13.227 34.035 12.870 1.00 55.03 199 THR A CA 1
ATOM 1512 C C . THR A 1 199 ? -13.757 35.292 12.174 1.00 55.03 199 THR A C 1
ATOM 1514 O O . THR A 1 199 ? -13.513 36.401 12.636 1.00 55.03 199 THR A O 1
ATOM 1517 N N . MET A 1 200 ? -14.497 35.130 11.080 1.00 55.09 200 MET A N 1
ATOM 1518 C CA . MET A 1 200 ? -15.516 36.080 10.605 1.00 55.09 200 MET A CA 1
ATOM 1519 C C . MET A 1 200 ? -16.738 35.212 10.255 1.00 55.09 200 MET A C 1
ATOM 1521 O O . MET A 1 200 ? -16.605 34.272 9.479 1.00 55.09 200 MET A O 1
ATOM 1525 N N . ILE A 1 201 ? -17.852 35.270 11.003 1.00 53.91 201 ILE A N 1
ATOM 1526 C CA . ILE A 1 201 ? -18.938 36.273 10.888 1.00 53.91 201 ILE A CA 1
ATOM 1527 C C . ILE A 1 201 ? -19.405 36.342 9.421 1.00 53.91 201 ILE A C 1
ATOM 1529 O O . ILE A 1 201 ? -18.613 36.714 8.571 1.00 53.91 201 ILE A O 1
ATOM 1533 N N . ALA A 1 202 ? -20.637 36.074 8.993 1.00 56.97 202 ALA A N 1
ATOM 1534 C CA . ALA A 1 202 ? -21.910 35.620 9.557 1.00 56.97 202 ALA A CA 1
ATOM 1535 C C . ALA A 1 202 ?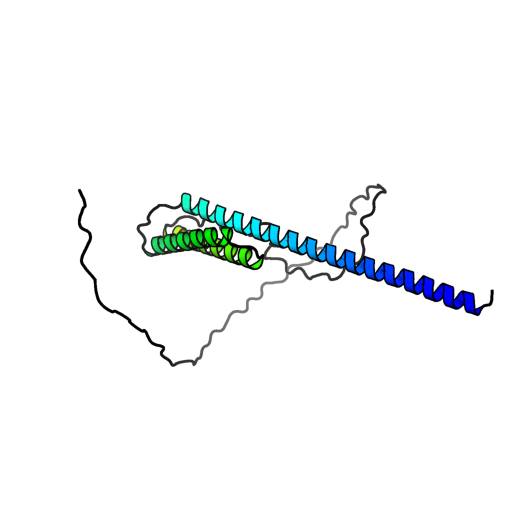 -22.827 35.305 8.322 1.00 56.97 202 ALA A C 1
ATOM 1537 O O . ALA A 1 202 ? -22.342 35.359 7.189 1.00 56.97 202 ALA A O 1
ATOM 1538 N N . PRO A 1 203 ? -24.116 34.950 8.481 1.00 59.09 203 PRO A N 1
ATOM 1539 C CA . PRO A 1 203 ? -24.932 34.296 7.457 1.00 59.09 203 PRO A CA 1
ATOM 1540 C C . PRO A 1 203 ? -25.572 35.276 6.460 1.00 59.09 203 PRO A C 1
ATOM 1542 O O . PRO A 1 203 ? -26.055 36.336 6.854 1.00 59.09 203 PRO A O 1
ATOM 1545 N N . GLN A 1 204 ? -25.679 34.881 5.186 1.00 59.19 204 GLN A N 1
ATOM 1546 C CA . GLN A 1 204 ? -26.643 35.484 4.262 1.00 59.19 204 GLN A CA 1
ATOM 1547 C C . GLN A 1 204 ? -27.875 34.594 4.115 1.00 59.19 204 GLN A C 1
ATOM 1549 O O . GLN A 1 204 ? -27.847 33.485 3.587 1.00 59.19 204 GLN A O 1
ATOM 1554 N N . ASN A 1 205 ? -28.938 35.146 4.680 1.00 60.28 205 ASN A N 1
ATOM 1555 C CA . ASN A 1 205 ? -30.338 34.805 4.563 1.00 60.28 205 ASN A CA 1
ATOM 1556 C C . ASN A 1 205 ? -30.876 35.166 3.159 1.00 60.28 205 ASN A C 1
ATOM 1558 O O . ASN A 1 205 ? -30.308 36.012 2.474 1.00 60.28 205 ASN A O 1
ATOM 1562 N N . ALA A 1 206 ? -32.052 34.613 2.857 1.00 49.41 206 ALA A N 1
ATOM 1563 C CA . ALA A 1 206 ? -33.039 35.023 1.858 1.00 49.41 206 ALA A CA 1
ATOM 1564 C C . ALA A 1 206 ? -32.952 34.415 0.444 1.00 49.41 206 ALA A C 1
ATOM 1566 O O . ALA A 1 206 ? -32.158 34.821 -0.396 1.00 49.41 206 ALA A O 1
ATOM 1567 N N . GLY A 1 207 ? -33.942 33.561 0.144 1.00 57.09 207 GLY A N 1
ATOM 1568 C CA . GLY A 1 207 ? -34.635 33.641 -1.143 1.00 57.09 207 GLY A CA 1
ATOM 1569 C C . GLY A 1 207 ? -34.788 32.344 -1.931 1.00 57.09 207 GLY A C 1
ATOM 1570 O O . GLY A 1 207 ? -34.181 32.206 -2.984 1.00 57.09 207 GLY A O 1
ATOM 1571 N N . G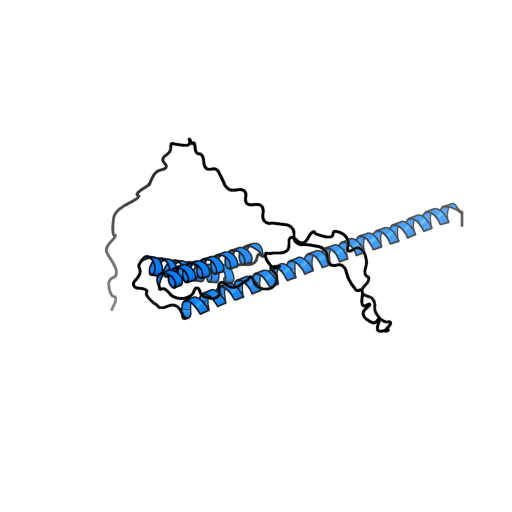LN A 1 208 ? -35.707 31.459 -1.532 1.00 59.59 208 GLN A N 1
ATOM 1572 C CA . GLN A 1 208 ? -36.337 30.562 -2.507 1.00 59.59 208 GLN A CA 1
ATOM 1573 C C . GLN A 1 208 ? -37.839 30.450 -2.221 1.00 59.59 208 GLN A C 1
ATOM 1575 O O . GLN A 1 208 ? -38.267 29.849 -1.238 1.00 59.59 208 GLN A O 1
ATOM 1580 N N . LYS A 1 209 ? -38.633 31.104 -3.076 1.00 60.62 209 LYS A N 1
ATOM 1581 C CA . LYS A 1 209 ? -40.093 30.967 -3.146 1.00 60.62 209 LYS A CA 1
ATOM 1582 C C . LYS A 1 209 ? -40.459 29.583 -3.711 1.00 60.62 209 LYS A C 1
ATOM 1584 O O . LYS A 1 209 ? -39.775 29.134 -4.630 1.00 60.62 209 LYS A O 1
ATOM 1589 N N . PRO A 1 210 ? -41.552 28.951 -3.256 1.00 67.62 210 PRO A N 1
ATOM 1590 C CA . PRO A 1 210 ? -42.161 27.830 -3.961 1.00 67.62 210 PRO A CA 1
ATOM 1591 C C . PRO A 1 210 ? -42.985 28.337 -5.156 1.00 67.62 210 PRO A C 1
ATOM 1593 O O . PRO A 1 210 ? -43.827 29.225 -5.012 1.00 67.62 210 PRO A O 1
ATOM 1596 N N . SER A 1 211 ? -42.732 27.777 -6.337 1.00 69.00 211 SER A N 1
ATOM 1597 C CA . SER A 1 211 ? -43.619 27.876 -7.497 1.00 69.00 211 SER A CA 1
ATOM 1598 C C . SER A 1 211 ? -44.556 26.669 -7.503 1.00 69.00 211 SER A C 1
ATOM 1600 O O . SER A 1 211 ? -44.067 25.547 -7.602 1.00 69.00 211 SER A O 1
ATOM 1602 N N . THR A 1 212 ? -45.849 26.975 -7.341 1.00 70.69 212 THR A N 1
ATOM 1603 C CA . THR A 1 212 ? -47.052 26.346 -7.933 1.00 70.69 212 THR A CA 1
ATOM 1604 C C . THR A 1 212 ? -47.028 24.853 -8.222 1.00 70.69 212 THR A C 1
ATOM 1606 O O . THR A 1 212 ? -46.279 24.452 -9.141 1.00 70.69 212 THR A O 1
#

Solvent-accessible surface area (backbone atoms only — not comparable to full-atom values): 13722 Å² total; per-residue (Å²): 137,56,80,63,60,57,52,55,53,51,51,52,52,50,52,52,52,52,50,51,53,52,51,50,51,53,52,54,52,51,54,53,57,49,51,55,52,52,53,52,34,54,50,32,43,52,46,21,51,53,38,44,50,50,38,49,56,55,53,69,74,42,72,96,72,57,92,48,69,67,33,34,51,24,46,51,51,19,50,53,28,44,53,53,25,55,58,48,57,78,70,49,88,49,49,72,49,24,50,50,34,31,51,34,17,53,52,17,48,49,26,45,30,52,24,27,50,74,70,74,39,76,63,64,88,76,71,78,67,78,94,71,67,76,68,94,83,65,89,69,75,80,74,92,74,79,77,86,78,85,92,75,83,88,84,92,76,91,82,76,87,83,85,82,80,87,83,91,81,80,92,78,80,92,77,91,82,80,91,81,92,82,84,88,79,90,84,84,87,89,79,91,84,81,85,82,82,84,82,75,88,80,88,88,80,90,89,83,82,87,81,131